Protein AF-A0A430C8X3-F1 (afdb_monomer)

Solvent-accessible surface area (backbone atoms only — not comparable to full-atom values): 10503 Å² total; per-residue (Å²): 135,81,84,87,76,87,88,81,83,92,80,88,77,91,77,78,88,78,91,68,93,76,78,86,83,64,65,62,62,55,52,52,54,47,55,54,50,52,59,68,69,58,71,70,74,88,78,57,88,61,49,64,59,50,49,51,52,51,53,51,51,49,53,51,49,54,52,53,48,50,56,49,52,55,55,47,54,53,48,52,48,52,52,28,53,51,48,43,53,51,42,54,55,50,40,55,54,34,51,52,51,26,54,53,28,48,54,48,28,53,50,35,49,49,36,36,76,69,66,77,43,61,69,65,56,34,52,55,26,48,52,49,27,52,54,30,49,50,54,36,53,52,41,54,51,50,43,53,51,34,51,52,49,40,44,50,68,76,55,74,70,72,85,62,68,65,68,63,71,65,73,71,85,75,83,89,130

Radius of gyration: 42.16 Å; Cα contacts (8 Å, |Δi|>4): 56; chains: 1; bounding box: 105×40×97 Å

Sequence (177 aa):
MPEDLQPEQPSRLSAQTCSLSCSYRLHFLRSWSFAWTVGLTGTQRLYDGRRTNARIRAAKAVAEADRLDYERVVRAAFRDVEDALVNINTERNRRTSLAASASDSERALARASQLYRGGLVGYLNVLVAQQAVYRAQDSLAQSDLAQIQSTIALFKTLGGGAPNCAEKCSNSDGTVE

Secondary structure (DSSP, 8-state):
-----------------------S--HHHHHHHHHHHHHHH----S--TTHHHHHHHHHHHHHHHHHHHHHHHHHHHHHHHHHHHHHHHHHHHHHHHHHHHHHHHHHHHHHHHHHHHTTSS-HHHHHHHHHHHHHHHHHHHHHHHHHHHHHHHHHHHTTTT---STTTTTSS-----

InterPro domains:
  IPR003423 Outer membrane efflux protein [PF02321] (31-160)
  IPR010131 Multidrug resistance outer membrane protein MdtP/Nodulation protein T-like [PTHR30203] (29-169)

Foldseek 3Di:
DDDDDDDDDDDDDDDDDDDDDDPDDPVVVVVVVVVVVCVVVPPPVPDDPCVVVVVVVVVVVVVVVVVVVVVVVVVVLVVLLVVLVVQLVVLVVVLVVLVVQLVVLVVQLVVQVVCVVVVNDDCVSNVVSVVSNVVSVVVNVVSVVSNVVSVVSNCVSVVVDDPPVVVVVVPPPPDDD

Structure (mmCIF, N/CA/C/O backbone):
data_AF-A0A430C8X3-F1
#
_entry.id   AF-A0A430C8X3-F1
#
loop_
_atom_site.group_PDB
_atom_site.id
_atom_site.type_symbol
_atom_site.label_atom_id
_atom_site.label_alt_id
_atom_site.label_comp_id
_atom_site.label_asym_id
_atom_site.label_entity_id
_atom_site.label_seq_id
_atom_site.pdbx_PDB_ins_code
_atom_site.Cartn_x
_atom_site.Cartn_y
_atom_site.Cartn_z
_atom_site.occupancy
_atom_site.B_iso_or_equiv
_atom_site.auth_seq_id
_atom_site.auth_comp_id
_atom_site.auth_asym_id
_atom_site.auth_atom_id
_atom_site.pdbx_PDB_model_num
ATOM 1 N N . MET A 1 1 ? 53.860 6.663 -7.425 1.00 40.94 1 MET A N 1
ATOM 2 C CA . MET A 1 1 ? 55.334 6.585 -7.310 1.00 40.94 1 MET A CA 1
ATOM 3 C C . MET A 1 1 ? 55.767 5.227 -7.828 1.00 40.94 1 MET A C 1
ATOM 5 O O . MET A 1 1 ? 55.074 4.278 -7.467 1.00 40.94 1 MET A O 1
ATOM 9 N N . PRO A 1 2 ? 56.837 5.099 -8.630 1.00 51.88 2 PRO A N 1
ATOM 10 C CA . PRO A 1 2 ? 57.900 6.067 -8.966 1.00 51.88 2 PRO A CA 1
ATOM 11 C C . PRO A 1 2 ? 57.652 6.721 -10.347 1.00 51.88 2 PRO A C 1
ATOM 13 O O . PRO A 1 2 ? 56.724 6.312 -11.036 1.00 51.88 2 PRO A O 1
ATOM 16 N N . GLU A 1 3 ? 58.228 7.867 -10.716 1.00 44.66 3 GLU A N 1
ATOM 17 C CA . GLU A 1 3 ? 59.650 8.276 -10.754 1.00 44.66 3 GLU A CA 1
ATOM 18 C C . GLU A 1 3 ? 60.418 7.590 -11.899 1.00 44.66 3 GLU A C 1
ATOM 20 O O . GLU A 1 3 ? 60.263 6.390 -12.107 1.00 44.66 3 GLU A O 1
ATOM 25 N N . ASP A 1 4 ? 61.258 8.383 -12.572 1.00 35.41 4 ASP A N 1
ATOM 26 C CA . ASP A 1 4 ? 62.266 8.021 -13.579 1.00 35.41 4 ASP A CA 1
ATOM 27 C C . ASP A 1 4 ? 61.799 7.784 -15.028 1.00 35.41 4 ASP A C 1
ATOM 29 O O . ASP A 1 4 ? 60.770 7.182 -15.296 1.00 35.41 4 ASP A O 1
ATOM 33 N N . LEU A 1 5 ? 62.530 8.161 -16.076 1.00 43.62 5 LEU A N 1
ATOM 34 C CA . LEU A 1 5 ? 63.701 9.016 -16.279 1.00 43.62 5 LEU A CA 1
ATOM 35 C C . LEU A 1 5 ? 63.885 9.031 -17.809 1.00 43.62 5 LEU A C 1
ATOM 37 O O . LEU A 1 5 ? 63.648 8.032 -18.488 1.00 43.62 5 LEU A O 1
ATOM 41 N N . GLN A 1 6 ? 64.291 10.176 -18.347 1.00 45.03 6 GLN A N 1
ATOM 42 C CA . GLN A 1 6 ? 64.853 10.365 -19.696 1.00 45.03 6 GLN A CA 1
ATOM 43 C C . GLN A 1 6 ? 65.871 9.251 -20.062 1.00 45.03 6 GLN A C 1
ATOM 45 O O . GLN A 1 6 ? 66.465 8.701 -19.132 1.00 45.03 6 GLN A O 1
ATOM 50 N N . PRO A 1 7 ? 66.191 8.960 -21.351 1.00 48.84 7 PRO A N 1
ATOM 51 C CA . PRO A 1 7 ? 66.754 9.968 -22.268 1.00 48.84 7 PRO A CA 1
ATOM 52 C C . PRO A 1 7 ? 66.524 9.634 -23.775 1.00 48.84 7 PRO A C 1
ATOM 54 O O . PRO A 1 7 ? 65.714 8.779 -24.090 1.00 48.84 7 PRO A O 1
ATOM 57 N N . GLU A 1 8 ? 67.073 10.245 -24.824 1.00 40.03 8 GLU A N 1
ATOM 58 C CA . GLU A 1 8 ? 68.278 11.029 -25.056 1.00 40.03 8 GLU A CA 1
ATOM 59 C C . GLU A 1 8 ? 68.091 11.830 -26.362 1.00 40.03 8 GLU A C 1
ATOM 61 O O . GLU A 1 8 ? 67.267 11.521 -27.225 1.00 40.03 8 GLU A O 1
ATOM 66 N N . GLN A 1 9 ? 68.904 12.871 -26.482 1.00 49.91 9 GLN A N 1
ATOM 67 C CA . GLN A 1 9 ? 69.008 13.805 -27.594 1.00 49.91 9 GLN A CA 1
ATOM 68 C C . GLN A 1 9 ? 69.420 13.147 -28.929 1.00 49.91 9 GLN A C 1
ATOM 70 O O . GLN A 1 9 ? 70.142 12.149 -28.948 1.00 49.91 9 GLN A O 1
ATOM 75 N N . PRO A 1 10 ? 69.058 13.765 -30.069 1.00 53.03 10 PRO A N 1
ATOM 76 C CA . PRO A 1 10 ? 69.483 13.329 -31.389 1.00 53.03 10 PRO A CA 1
ATOM 77 C C . PRO A 1 10 ? 70.936 13.739 -31.633 1.00 53.03 10 PRO A C 1
ATOM 79 O O . PRO A 1 10 ? 71.265 14.927 -31.633 1.00 53.03 10 PRO A O 1
ATOM 82 N N . SER A 1 11 ? 71.824 12.784 -31.915 1.00 51.06 11 SER A N 1
ATOM 83 C CA . SER A 1 11 ? 73.108 13.153 -32.499 1.00 51.06 11 SER A CA 1
ATOM 84 C C . SER A 1 11 ? 73.692 12.104 -33.443 1.00 51.06 11 SER A C 1
ATOM 86 O O . SER A 1 11 ? 73.793 10.922 -33.139 1.00 51.06 11 SER A O 1
ATOM 88 N N . ARG A 1 12 ? 74.187 12.656 -34.557 1.00 41.72 12 ARG A N 1
ATOM 89 C CA . ARG A 1 12 ? 75.242 12.151 -35.444 1.00 41.72 12 ARG A CA 1
ATOM 90 C C . ARG A 1 12 ? 74.808 11.168 -36.524 1.00 41.72 12 ARG A C 1
ATOM 92 O O . ARG A 1 12 ? 74.749 9.971 -36.312 1.00 41.72 12 ARG A O 1
ATOM 99 N N . LEU A 1 13 ? 74.635 11.724 -37.722 1.00 53.56 13 LEU A N 1
ATOM 100 C CA . LEU A 1 13 ? 75.414 11.424 -38.938 1.00 53.56 13 LEU A CA 1
ATOM 101 C C . LEU A 1 13 ? 74.850 12.358 -40.028 1.00 53.56 13 LEU A C 1
ATOM 103 O O . LEU A 1 13 ? 73.745 12.167 -40.510 1.00 53.56 13 LEU A O 1
ATOM 107 N N . SER A 1 14 ? 75.430 13.537 -40.273 1.00 53.09 14 SER A N 1
ATOM 108 C CA . SER A 1 14 ? 76.588 13.706 -41.161 1.00 53.09 14 SER A CA 1
ATOM 109 C C . SER A 1 14 ? 76.535 12.747 -42.346 1.00 53.09 14 SER A C 1
ATOM 111 O O . SER A 1 14 ? 77.127 11.675 -42.276 1.00 53.09 14 SER A O 1
ATOM 113 N N . ALA A 1 15 ? 75.899 13.163 -43.437 1.00 41.09 15 ALA A N 1
ATOM 114 C CA . ALA A 1 15 ? 76.440 12.931 -44.770 1.00 41.09 15 ALA A CA 1
ATOM 115 C C . ALA A 1 15 ? 75.671 13.742 -45.815 1.00 41.09 15 ALA A C 1
ATOM 117 O O . ALA A 1 15 ? 74.447 13.732 -45.868 1.00 41.09 15 ALA A O 1
ATOM 118 N N . GLN A 1 16 ? 76.461 14.385 -46.667 1.00 54.31 16 GLN A N 1
ATOM 119 C CA . GLN A 1 16 ? 76.142 14.771 -48.033 1.00 54.31 16 GLN A CA 1
ATOM 120 C C . GLN A 1 16 ? 74.965 15.730 -48.260 1.00 54.31 16 GLN A C 1
ATOM 122 O O . GLN A 1 16 ? 73.840 15.374 -48.596 1.00 54.31 16 GLN A O 1
ATOM 127 N N . THR A 1 17 ? 75.339 17.007 -48.258 1.00 55.34 17 THR A N 1
ATOM 128 C CA . THR A 1 17 ? 75.129 17.907 -49.399 1.00 55.34 17 THR A CA 1
ATOM 129 C C . THR A 1 17 ? 74.633 17.218 -50.678 1.00 55.34 17 THR A C 1
ATOM 131 O O . THR A 1 17 ? 75.362 16.452 -51.309 1.00 55.34 17 THR A O 1
ATOM 134 N N . CYS A 1 18 ? 73.470 17.639 -51.160 1.00 40.66 18 CYS A N 1
ATOM 135 C CA . CYS A 1 18 ? 73.340 17.921 -52.580 1.00 40.66 18 CYS A CA 1
ATOM 136 C C . CYS A 1 18 ? 72.548 19.217 -52.744 1.00 40.66 18 CYS A C 1
ATOM 138 O O . CYS A 1 18 ? 71.320 19.254 -52.757 1.00 40.66 18 CYS A O 1
ATOM 140 N N . SER A 1 19 ? 73.307 20.308 -52.801 1.00 64.44 19 SER A N 1
ATOM 141 C CA . SER A 1 19 ? 72.901 21.550 -53.429 1.00 64.44 19 SER A CA 1
ATOM 142 C C . SER A 1 19 ? 72.668 21.274 -54.909 1.00 64.44 19 SER A C 1
ATOM 144 O O . SER A 1 19 ? 73.638 21.113 -55.636 1.00 64.44 19 SER A O 1
ATOM 146 N N . LEU A 1 20 ? 71.423 21.232 -55.364 1.00 52.81 20 LEU A N 1
ATOM 147 C CA . LEU A 1 20 ? 71.064 21.626 -56.723 1.00 52.81 20 LEU A CA 1
ATOM 148 C C . LEU A 1 20 ? 69.556 21.828 -56.774 1.00 52.81 20 LEU A C 1
ATOM 150 O O . LEU A 1 20 ? 68.763 20.919 -56.552 1.00 52.81 20 LEU A O 1
ATOM 154 N N . SER A 1 21 ? 69.205 23.079 -57.049 1.00 62.47 21 SER A N 1
ATOM 155 C CA . SER A 1 21 ? 68.002 23.491 -57.752 1.00 62.47 21 SER A CA 1
ATOM 156 C C . SER A 1 21 ? 67.316 22.340 -58.497 1.00 62.47 21 SER A C 1
ATOM 158 O O . SER A 1 21 ? 67.789 21.873 -59.530 1.00 62.47 21 SER A O 1
ATOM 160 N N . CYS A 1 22 ? 66.163 21.924 -57.991 1.00 44.84 22 CYS A N 1
ATOM 161 C CA . CYS A 1 22 ? 65.103 21.397 -58.830 1.00 44.84 22 CYS A CA 1
ATOM 162 C C . CYS A 1 22 ? 63.796 21.975 -58.293 1.00 44.84 22 CYS A C 1
ATOM 164 O O . CYS A 1 22 ? 62.987 21.331 -57.626 1.00 44.84 22 CYS A O 1
ATOM 166 N N . SER A 1 23 ? 63.643 23.274 -58.555 1.00 66.06 23 SER A N 1
ATOM 167 C CA . SER A 1 23 ? 62.332 23.874 -58.766 1.00 66.06 23 SER A CA 1
ATOM 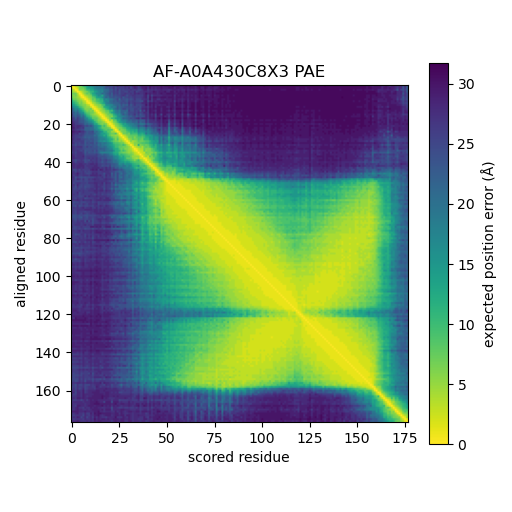168 C C . SER A 1 23 ? 61.529 22.996 -59.733 1.00 66.06 23 SER A C 1
ATOM 170 O O . SER A 1 23 ? 62.105 22.240 -60.501 1.00 66.06 23 SER A O 1
ATOM 172 N N . TYR A 1 24 ? 60.206 23.142 -59.702 1.00 55.84 24 TYR A N 1
ATOM 173 C CA . TYR A 1 24 ? 59.213 22.518 -60.583 1.00 55.84 24 TYR A CA 1
ATOM 174 C C . TYR A 1 24 ? 58.951 20.997 -60.414 1.00 55.84 24 TYR A C 1
ATOM 176 O O . TYR A 1 24 ? 59.547 20.128 -61.036 1.00 55.84 24 TYR A O 1
ATOM 184 N N . ARG A 1 25 ? 57.802 20.731 -59.762 1.00 58.00 25 ARG A N 1
ATOM 185 C CA . ARG A 1 25 ? 56.724 19.893 -60.339 1.00 58.00 25 ARG A CA 1
ATOM 186 C C . ARG A 1 25 ? 56.785 18.376 -60.087 1.00 58.00 25 ARG A C 1
ATOM 188 O O . ARG A 1 25 ? 56.661 17.580 -61.008 1.00 58.00 25 ARG A O 1
ATOM 195 N N . LEU A 1 26 ? 56.753 17.974 -58.812 1.00 53.50 26 LEU A N 1
ATOM 196 C CA . LEU A 1 26 ? 56.333 16.617 -58.394 1.00 53.50 26 LEU A CA 1
ATOM 197 C C . LEU A 1 26 ? 54.941 16.561 -57.729 1.00 53.50 26 LEU A C 1
ATOM 199 O O . LEU A 1 26 ? 54.506 15.513 -57.256 1.00 53.50 26 LEU A O 1
ATOM 203 N N . HIS A 1 27 ? 54.180 17.661 -57.759 1.00 59.03 27 HIS A N 1
ATOM 204 C CA . HIS A 1 27 ? 52.795 17.674 -57.266 1.00 59.03 27 HIS A CA 1
ATOM 205 C C . HIS A 1 27 ? 51.841 16.814 -58.116 1.00 59.03 27 HIS A C 1
ATOM 207 O O . HIS A 1 27 ? 50.870 16.274 -57.593 1.00 59.03 27 HIS A O 1
ATOM 213 N N . PHE A 1 28 ? 52.135 16.632 -59.408 1.00 57.41 28 PHE A N 1
ATOM 214 C CA . PHE A 1 28 ? 51.301 15.839 -60.317 1.00 57.41 28 PHE A CA 1
ATOM 215 C C . PHE A 1 28 ? 51.402 14.331 -60.048 1.00 57.41 28 PHE A C 1
ATOM 217 O O . PHE A 1 28 ? 50.385 13.649 -60.002 1.00 57.41 28 PHE A O 1
ATOM 224 N N . LEU A 1 29 ? 52.607 13.821 -59.779 1.00 59.09 29 LEU A N 1
ATOM 225 C CA . LEU A 1 29 ? 52.812 12.407 -59.446 1.00 59.09 29 LEU A CA 1
ATOM 226 C C . LEU A 1 29 ? 52.253 12.065 -58.056 1.00 59.09 29 LEU A C 1
ATOM 228 O O . LEU A 1 29 ? 51.688 10.991 -57.881 1.00 59.09 29 LEU A O 1
ATOM 232 N N . ARG A 1 30 ? 52.301 12.995 -57.087 1.00 58.50 30 ARG A N 1
ATOM 233 C CA . ARG A 1 30 ? 51.633 12.807 -55.784 1.00 58.50 30 ARG A CA 1
ATOM 234 C C . ARG A 1 30 ? 50.104 12.841 -55.901 1.00 58.50 30 ARG A C 1
ATOM 236 O O . ARG A 1 30 ? 49.430 12.059 -55.239 1.00 58.50 30 ARG A O 1
ATOM 243 N N . SER A 1 31 ? 49.565 13.695 -56.773 1.00 59.94 31 SER A N 1
ATOM 244 C CA . SER A 1 31 ? 48.129 13.755 -57.074 1.00 59.94 31 SER A CA 1
ATOM 245 C C . SER A 1 31 ? 47.630 12.500 -57.805 1.00 59.94 31 SER A C 1
ATOM 247 O O . SER A 1 31 ? 46.585 11.968 -57.436 1.00 59.94 31 SER A O 1
ATOM 249 N N . TRP A 1 32 ? 48.395 11.977 -58.770 1.00 62.03 32 TRP A N 1
ATOM 250 C CA . TRP A 1 32 ? 48.052 10.755 -59.506 1.00 62.03 32 TRP A CA 1
ATOM 251 C C . TRP A 1 32 ? 48.101 9.511 -58.607 1.00 62.03 32 TRP A C 1
ATOM 253 O O . TRP A 1 32 ? 47.170 8.706 -58.609 1.00 62.03 32 TRP A O 1
ATOM 263 N N . SER A 1 33 ? 49.144 9.367 -57.785 1.00 64.31 33 SER A N 1
ATOM 264 C CA . SER A 1 33 ? 49.268 8.232 -56.859 1.00 64.31 33 SER A CA 1
ATOM 265 C C . SER A 1 33 ? 48.204 8.251 -55.755 1.00 64.31 33 SER A C 1
ATOM 267 O O . SER A 1 33 ? 47.725 7.190 -55.350 1.00 64.31 3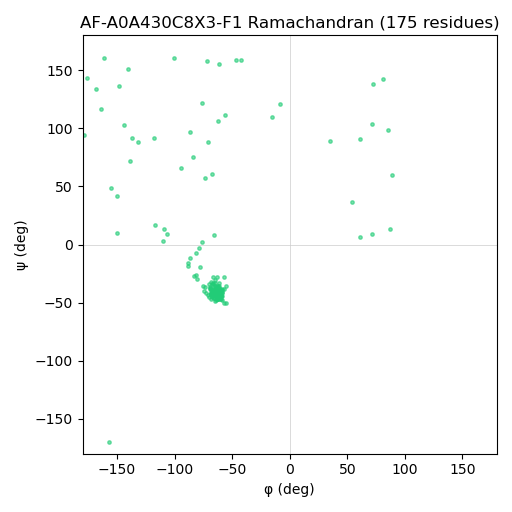3 SER A O 1
ATOM 269 N N . PHE A 1 34 ? 47.779 9.437 -55.301 1.00 65.69 34 PHE A N 1
ATOM 270 C CA . PHE A 1 34 ? 46.662 9.585 -54.361 1.00 65.69 34 PHE A CA 1
ATOM 271 C C . PHE A 1 34 ? 45.317 9.206 -54.997 1.00 65.69 34 PHE A C 1
ATOM 273 O O . PHE A 1 34 ? 44.536 8.483 -54.390 1.00 65.69 34 PHE A O 1
ATOM 280 N N . ALA A 1 35 ? 45.057 9.613 -56.244 1.00 65.50 35 ALA A N 1
ATOM 281 C CA . ALA A 1 35 ? 43.824 9.250 -56.947 1.00 65.50 35 ALA A CA 1
ATOM 282 C C . ALA A 1 35 ? 43.681 7.726 -57.130 1.00 65.50 35 ALA A C 1
ATOM 284 O O . ALA A 1 35 ? 42.593 7.174 -56.962 1.00 65.50 35 ALA A O 1
ATOM 285 N N . TRP A 1 36 ? 44.786 7.028 -57.411 1.00 65.69 36 TRP A N 1
ATOM 286 C CA . TRP A 1 36 ? 44.778 5.574 -57.590 1.00 65.69 36 TRP A CA 1
ATOM 287 C C . TRP A 1 36 ? 44.649 4.806 -56.263 1.00 65.69 36 TRP A C 1
ATOM 289 O O . TRP A 1 36 ? 43.941 3.803 -56.192 1.00 65.69 36 TRP A O 1
ATOM 299 N N . THR A 1 37 ? 45.248 5.311 -55.179 1.00 65.75 37 THR A N 1
ATOM 300 C CA . THR A 1 37 ? 45.104 4.721 -53.834 1.00 65.75 37 THR A CA 1
ATOM 301 C C . THR A 1 37 ? 43.731 4.981 -53.214 1.00 65.75 37 THR A C 1
ATOM 303 O O . THR A 1 37 ? 43.174 4.073 -52.595 1.00 65.75 37 THR A O 1
ATOM 306 N N . VAL A 1 38 ? 43.135 6.157 -53.438 1.00 64.38 38 VAL A N 1
ATOM 307 C CA . VAL A 1 38 ? 41.738 6.455 -53.067 1.00 64.38 38 VAL A CA 1
ATOM 308 C C . VAL A 1 38 ? 40.757 5.578 -53.852 1.00 64.38 38 VAL A C 1
ATOM 310 O O . VAL A 1 38 ? 39.797 5.070 -53.277 1.00 64.38 38 VAL A O 1
ATOM 313 N N . GLY A 1 39 ? 41.024 5.314 -55.135 1.00 61.38 39 GLY A N 1
ATOM 314 C CA . GLY A 1 39 ? 40.228 4.382 -55.941 1.00 61.38 39 GLY A CA 1
ATOM 315 C C . GLY A 1 39 ? 40.270 2.933 -55.435 1.00 61.38 39 GLY A C 1
ATOM 316 O O . GLY A 1 39 ? 39.254 2.247 -55.473 1.00 61.38 39 GLY A O 1
ATOM 317 N N . LEU A 1 40 ? 41.416 2.480 -54.911 1.00 61.50 40 LEU A N 1
ATOM 318 C CA . LEU A 1 40 ? 41.592 1.127 -54.357 1.00 61.50 40 LEU A CA 1
ATOM 319 C C . LEU A 1 40 ? 41.063 0.969 -52.921 1.00 61.50 40 LEU A C 1
ATOM 321 O O . LEU A 1 40 ? 40.630 -0.118 -52.545 1.00 61.50 40 LEU A O 1
ATOM 325 N N . THR A 1 41 ? 41.070 2.034 -52.115 1.00 60.41 41 THR A N 1
ATOM 326 C CA . THR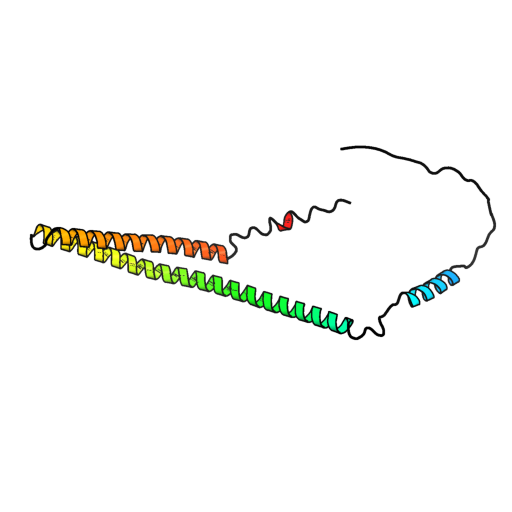 A 1 41 ? 40.519 2.022 -50.742 1.00 60.41 41 THR A CA 1
ATOM 327 C C . THR A 1 41 ? 39.023 2.327 -50.683 1.00 60.41 41 THR A C 1
ATOM 329 O O . THR A 1 41 ? 38.383 2.047 -49.666 1.00 60.41 41 THR A O 1
ATOM 332 N N . GLY A 1 42 ? 38.435 2.799 -51.786 1.00 58.62 42 GLY A N 1
ATOM 333 C CA . GLY A 1 42 ? 36.995 2.890 -52.013 1.00 58.62 42 GLY A CA 1
ATOM 334 C C . GLY A 1 42 ? 36.335 1.515 -52.138 1.00 58.62 42 GLY A C 1
ATOM 335 O O . GLY A 1 42 ? 35.740 1.191 -53.160 1.00 58.62 42 GLY A O 1
ATOM 336 N N . THR A 1 43 ? 36.416 0.697 -51.089 1.00 63.47 43 THR A N 1
ATOM 337 C CA . THR A 1 43 ? 35.730 -0.596 -50.961 1.00 63.47 43 THR A CA 1
ATOM 338 C C . THR A 1 43 ? 34.238 -0.380 -50.700 1.00 63.47 43 THR A C 1
ATOM 340 O O . THR A 1 43 ? 33.661 -0.832 -49.712 1.00 63.47 43 THR A O 1
ATOM 343 N N . GLN A 1 44 ? 33.571 0.332 -51.609 1.00 62.59 44 GLN A N 1
ATOM 344 C CA . GLN A 1 44 ? 32.133 0.191 -51.768 1.00 62.59 44 GLN A CA 1
ATOM 345 C C . GLN A 1 44 ? 31.898 -1.292 -52.043 1.00 62.59 44 GLN A C 1
ATOM 347 O O . GLN A 1 44 ? 32.370 -1.839 -53.039 1.00 62.59 44 GLN A O 1
ATOM 352 N N . ARG A 1 45 ? 31.274 -1.986 -51.093 1.00 63.47 45 ARG A N 1
ATOM 353 C CA . ARG A 1 45 ? 31.060 -3.427 -51.184 1.00 63.47 45 ARG A CA 1
ATOM 354 C C . ARG A 1 45 ? 30.011 -3.688 -52.260 1.00 63.47 45 ARG A C 1
ATOM 356 O O . ARG A 1 45 ? 28.817 -3.713 -51.980 1.00 63.47 45 ARG A O 1
ATOM 363 N N . LEU A 1 46 ? 30.465 -3.830 -53.503 1.00 64.88 46 LEU A N 1
ATOM 364 C CA . LEU A 1 46 ? 29.607 -3.984 -54.680 1.00 64.88 46 LEU A CA 1
ATOM 365 C C . LEU A 1 46 ? 28.762 -5.266 -54.622 1.00 64.88 46 LEU A C 1
ATOM 367 O O . LEU A 1 46 ? 27.660 -5.300 -55.164 1.00 64.88 46 LEU A O 1
ATOM 371 N N . TYR A 1 47 ? 29.237 -6.308 -53.929 1.00 66.75 47 TYR A N 1
ATOM 372 C CA . TYR A 1 47 ? 28.501 -7.559 -53.766 1.00 66.75 47 TYR A CA 1
ATOM 373 C C . TYR A 1 47 ? 28.733 -8.177 -52.383 1.00 66.75 47 TYR A C 1
ATOM 375 O O . TYR A 1 47 ? 29.769 -8.771 -52.111 1.00 66.75 47 TYR A O 1
ATOM 383 N N . ASP A 1 48 ? 27.743 -8.030 -51.503 1.00 71.31 48 ASP A N 1
ATOM 384 C CA . ASP A 1 48 ? 27.851 -8.365 -50.075 1.00 71.31 48 ASP A CA 1
ATOM 385 C C . ASP A 1 48 ? 26.901 -9.495 -49.633 1.00 71.31 48 ASP A C 1
ATOM 387 O O . ASP A 1 48 ? 26.596 -9.643 -48.448 1.00 71.31 48 ASP A O 1
ATOM 391 N N . GLY A 1 49 ? 26.351 -10.266 -50.582 1.00 77.62 49 GLY A N 1
ATOM 392 C CA . GLY A 1 49 ? 25.495 -11.426 -50.289 1.00 77.62 49 GLY A CA 1
ATOM 393 C C . GLY A 1 49 ? 24.296 -11.110 -49.380 1.00 77.62 49 GLY A C 1
ATOM 394 O O . GLY A 1 49 ? 23.954 -11.892 -48.500 1.00 77.62 49 GLY A O 1
ATOM 395 N N . ARG A 1 50 ? 23.685 -9.923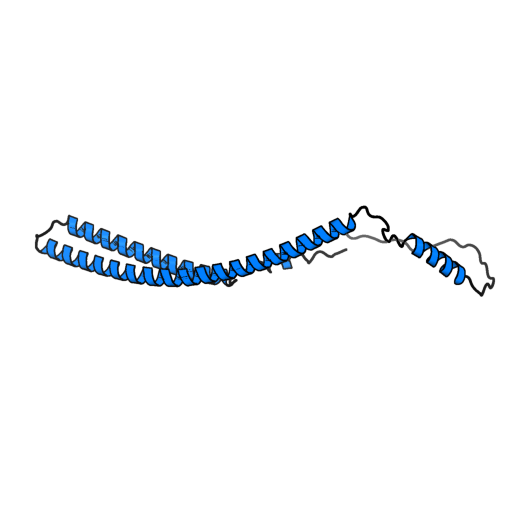 -49.530 1.00 80.50 50 ARG A N 1
ATOM 396 C CA . ARG A 1 50 ? 22.611 -9.381 -48.663 1.00 80.50 50 ARG A CA 1
ATOM 397 C C . ARG A 1 50 ? 22.990 -9.174 -47.186 1.00 80.50 50 ARG A C 1
ATOM 399 O O . ARG A 1 50 ? 22.115 -8.785 -46.411 1.00 80.50 50 ARG A O 1
ATOM 406 N N . ARG A 1 51 ? 24.250 -9.353 -46.772 1.00 85.56 51 ARG A N 1
ATOM 407 C CA . ARG A 1 51 ? 24.703 -9.186 -45.376 1.00 85.56 51 ARG A CA 1
ATOM 408 C C . ARG A 1 51 ? 24.446 -7.778 -44.845 1.00 85.56 51 ARG A C 1
ATOM 410 O O . ARG A 1 51 ? 23.968 -7.623 -43.725 1.00 85.56 51 ARG A O 1
ATOM 417 N N . THR A 1 52 ? 24.694 -6.757 -45.659 1.00 84.62 52 THR A N 1
ATOM 418 C CA . THR A 1 52 ? 24.426 -5.358 -45.291 1.00 84.62 52 THR A CA 1
ATOM 419 C C . THR A 1 52 ? 22.926 -5.094 -45.134 1.00 84.62 52 THR A C 1
ATOM 421 O O . THR A 1 52 ? 22.509 -4.519 -44.132 1.00 84.62 52 THR A O 1
ATOM 424 N N . ASN A 1 53 ? 22.086 -5.652 -46.010 1.00 87.88 53 ASN A N 1
ATOM 425 C CA . ASN A 1 53 ? 20.628 -5.598 -45.852 1.00 87.88 53 ASN A CA 1
ATOM 426 C C . ASN A 1 53 ? 20.151 -6.357 -44.603 1.00 87.88 53 ASN A C 1
ATOM 428 O O . ASN A 1 53 ? 19.217 -5.922 -43.936 1.00 87.88 53 ASN A O 1
ATOM 432 N N . ALA A 1 54 ? 20.780 -7.485 -44.258 1.00 89.44 54 ALA A N 1
ATOM 433 C CA . ALA A 1 54 ? 20.493 -8.208 -43.022 1.00 89.44 54 ALA A CA 1
ATOM 434 C C . ALA A 1 54 ? 20.864 -7.383 -41.779 1.00 89.44 54 ALA A C 1
ATOM 436 O O . ALA A 1 54 ? 20.058 -7.310 -40.859 1.00 89.44 54 ALA A O 1
ATOM 437 N N . ARG A 1 55 ? 22.013 -6.692 -41.784 1.00 89.06 55 ARG A N 1
ATOM 438 C CA . ARG A 1 55 ? 22.422 -5.774 -40.706 1.00 89.06 55 ARG A CA 1
ATOM 439 C C . ARG A 1 55 ? 21.474 -4.587 -40.558 1.00 89.06 55 ARG A C 1
ATOM 441 O O . ARG A 1 55 ? 21.079 -4.281 -39.443 1.00 89.06 55 ARG A O 1
ATOM 448 N N . ILE A 1 56 ? 21.056 -3.968 -41.665 1.00 92.25 56 ILE A N 1
ATOM 449 C CA . ILE A 1 56 ? 20.065 -2.881 -41.640 1.00 92.25 56 ILE A CA 1
ATOM 450 C C . ILE A 1 56 ? 18.733 -3.386 -41.081 1.00 92.25 56 ILE A C 1
ATOM 452 O O . ILE A 1 56 ? 18.120 -2.710 -40.264 1.00 92.25 56 ILE A O 1
ATOM 456 N N . ARG A 1 57 ? 18.279 -4.581 -41.486 1.00 94.12 57 ARG A N 1
ATOM 457 C CA . ARG A 1 57 ? 17.053 -5.180 -40.934 1.00 94.12 57 ARG A CA 1
ATOM 458 C C . ARG A 1 57 ? 17.176 -5.474 -39.442 1.00 94.12 57 ARG A C 1
ATOM 460 O O . ARG A 1 57 ? 16.241 -5.171 -38.717 1.00 94.12 57 ARG A O 1
ATOM 467 N N . ALA A 1 58 ? 18.311 -6.004 -38.991 1.00 95.25 58 ALA A N 1
ATOM 468 C CA . ALA A 1 58 ? 18.567 -6.228 -37.572 1.00 95.25 58 ALA A CA 1
A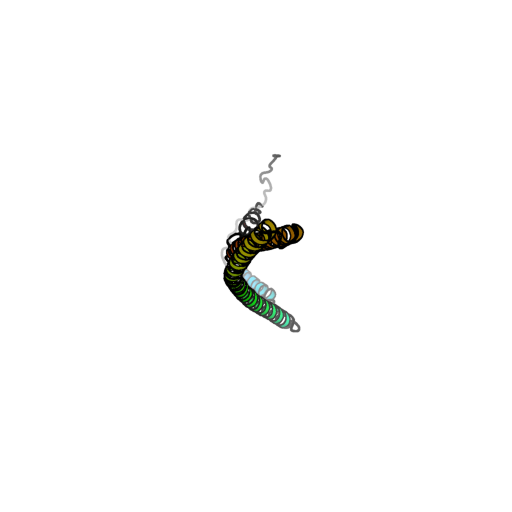TOM 469 C C . ALA A 1 58 ? 18.562 -4.907 -36.786 1.00 95.25 58 ALA A C 1
ATOM 471 O O . ALA A 1 58 ? 17.861 -4.803 -35.789 1.00 95.25 58 ALA A O 1
ATOM 472 N N . ALA A 1 59 ? 19.252 -3.873 -37.277 1.00 94.88 59 ALA A N 1
ATOM 473 C CA . ALA A 1 59 ? 19.270 -2.553 -36.646 1.00 94.88 59 ALA A CA 1
ATOM 474 C C . ALA A 1 59 ? 17.873 -1.908 -36.592 1.00 94.88 59 ALA A C 1
ATOM 476 O O . ALA A 1 59 ? 17.494 -1.350 -35.569 1.00 94.88 59 ALA A O 1
ATOM 477 N N . LYS A 1 60 ? 17.074 -2.033 -37.661 1.00 95.75 60 LYS A N 1
ATOM 478 C CA . LYS A 1 60 ? 15.673 -1.578 -37.673 1.00 95.75 60 LYS A CA 1
ATOM 479 C C . LYS A 1 60 ? 14.803 -2.346 -36.679 1.00 95.75 60 LYS A C 1
ATOM 481 O O . LYS A 1 60 ? 13.967 -1.738 -36.029 1.00 95.75 60 LYS A O 1
ATOM 486 N N . ALA A 1 61 ? 14.995 -3.661 -36.566 1.00 95.69 61 ALA A N 1
ATOM 487 C CA . ALA A 1 61 ? 14.261 -4.480 -35.607 1.00 95.69 61 ALA A CA 1
ATOM 488 C C . ALA A 1 61 ? 14.600 -4.103 -34.156 1.00 95.69 61 ALA A C 1
ATOM 490 O O . ALA A 1 61 ? 13.695 -4.037 -33.335 1.00 95.69 61 ALA A O 1
ATOM 491 N N . VAL A 1 62 ? 15.871 -3.805 -33.859 1.00 96.31 62 VAL A N 1
ATOM 492 C CA . VAL A 1 62 ? 16.291 -3.286 -32.545 1.00 96.31 62 VAL A CA 1
ATOM 493 C C . VAL A 1 62 ? 15.653 -1.924 -32.272 1.00 96.31 62 VAL A C 1
ATOM 495 O O . VAL A 1 62 ? 15.042 -1.754 -31.229 1.00 96.31 62 VAL A O 1
ATOM 498 N N . ALA A 1 63 ? 15.690 -0.996 -33.232 1.00 95.25 63 ALA A N 1
ATOM 499 C CA . ALA A 1 63 ? 15.072 0.320 -33.060 1.00 95.25 63 ALA A CA 1
ATOM 500 C C . ALA A 1 63 ? 13.553 0.243 -32.806 1.00 95.25 63 ALA A C 1
ATOM 502 O O . ALA A 1 63 ? 13.025 0.988 -31.984 1.00 95.25 63 ALA A O 1
ATOM 503 N N . GLU A 1 64 ? 12.844 -0.667 -33.483 1.00 96.12 64 GLU A N 1
ATOM 504 C CA . GLU A 1 64 ? 11.419 -0.892 -33.214 1.00 96.12 64 GLU A CA 1
ATOM 505 C C . GLU A 1 64 ? 11.198 -1.546 -31.842 1.00 96.12 64 GLU A C 1
ATOM 507 O O . GLU A 1 64 ? 10.267 -1.174 -31.133 1.00 96.12 64 GLU A O 1
ATOM 512 N N . ALA A 1 65 ? 12.066 -2.476 -31.430 1.00 94.94 65 ALA A N 1
ATOM 513 C CA . ALA A 1 65 ? 12.005 -3.069 -30.097 1.00 94.94 65 ALA A CA 1
ATOM 514 C C . ALA A 1 65 ? 12.204 -2.013 -28.997 1.00 94.94 65 ALA A C 1
ATOM 516 O O . ALA A 1 65 ? 11.415 -1.979 -28.056 1.00 94.94 65 ALA A O 1
ATOM 517 N N . ASP A 1 66 ? 13.179 -1.113 -29.152 1.00 95.81 66 ASP A N 1
ATOM 518 C CA . ASP A 1 66 ? 13.444 -0.021 -28.208 1.00 95.81 66 ASP A CA 1
ATOM 519 C C . ASP A 1 66 ? 12.255 0.947 -28.120 1.00 95.81 66 ASP A C 1
ATOM 521 O O . ASP A 1 66 ? 11.873 1.391 -27.035 1.00 95.81 66 ASP A O 1
ATOM 525 N N . ARG A 1 67 ? 11.611 1.241 -29.258 1.00 96.31 67 ARG A N 1
ATOM 526 C CA . ARG A 1 67 ? 10.391 2.057 -29.295 1.00 96.31 67 ARG A CA 1
ATOM 527 C C . ARG A 1 67 ? 9.241 1.389 -28.537 1.00 96.31 67 ARG A C 1
ATOM 529 O O . ARG A 1 67 ? 8.564 2.047 -27.748 1.00 96.31 67 ARG A O 1
ATOM 536 N N . LEU A 1 68 ? 9.013 0.097 -28.769 1.00 97.19 68 LEU A N 1
ATOM 537 C CA . LEU A 1 68 ? 7.970 -0.662 -28.075 1.00 97.19 68 LEU A CA 1
ATOM 538 C C . LEU A 1 68 ? 8.255 -0.784 -26.575 1.00 97.19 68 LEU A C 1
ATOM 540 O O . LEU A 1 68 ? 7.322 -0.744 -25.771 1.00 97.19 68 LEU A O 1
ATOM 544 N N . ASP A 1 69 ? 9.523 -0.920 -26.189 1.00 96.81 69 ASP A N 1
ATOM 545 C CA . ASP A 1 69 ? 9.918 -0.976 -24.785 1.00 96.81 69 ASP A CA 1
ATOM 546 C C . ASP A 1 69 ? 9.683 0.367 -24.087 1.00 96.81 69 ASP A C 1
ATOM 548 O O . ASP A 1 69 ? 9.078 0.405 -23.016 1.00 96.81 69 ASP A O 1
ATOM 552 N N . TYR A 1 70 ? 10.013 1.483 -24.743 1.00 96.25 70 TYR A N 1
ATOM 553 C CA . TYR A 1 70 ? 9.664 2.814 -24.247 1.00 96.25 70 TYR A CA 1
ATOM 554 C C . TYR A 1 70 ? 8.152 2.967 -24.030 1.00 96.25 70 TYR A C 1
ATOM 556 O O . TYR A 1 70 ? 7.712 3.354 -22.944 1.00 96.25 70 TYR A O 1
ATOM 564 N N . GLU A 1 71 ? 7.338 2.612 -25.031 1.00 96.44 71 GLU A N 1
ATOM 565 C CA . GLU A 1 71 ? 5.877 2.674 -24.912 1.00 96.44 71 GLU A CA 1
ATOM 566 C C . GLU A 1 71 ? 5.363 1.794 -23.759 1.00 96.44 71 GLU A C 1
ATOM 568 O O . GLU A 1 71 ? 4.449 2.190 -23.029 1.00 96.44 71 GLU A O 1
ATOM 573 N N . ARG A 1 72 ? 5.963 0.616 -23.555 1.00 96.06 72 ARG A N 1
ATOM 574 C CA . ARG A 1 72 ? 5.636 -0.283 -22.443 1.00 96.06 72 ARG A CA 1
ATOM 575 C C . ARG A 1 72 ? 5.976 0.337 -21.091 1.00 96.06 72 ARG A C 1
ATOM 577 O O . ARG A 1 72 ? 5.129 0.291 -20.201 1.00 96.06 72 ARG A O 1
ATOM 584 N N . VAL A 1 73 ? 7.178 0.888 -20.931 1.00 93.31 73 VAL A N 1
ATOM 585 C CA . VAL A 1 73 ? 7.648 1.487 -19.672 1.00 93.31 73 VAL A CA 1
ATOM 586 C C . VAL A 1 73 ? 6.776 2.677 -19.289 1.00 93.31 73 VAL A C 1
ATOM 588 O O . VAL A 1 73 ? 6.319 2.758 -18.152 1.00 93.31 73 VAL A O 1
ATOM 591 N N . VAL A 1 74 ? 6.453 3.551 -20.246 1.00 94.44 74 VAL A N 1
ATOM 592 C CA . VAL A 1 74 ? 5.570 4.699 -20.000 1.00 94.44 74 VAL A CA 1
ATOM 593 C C . VAL A 1 74 ? 4.174 4.235 -19.573 1.00 94.44 74 VAL A C 1
ATOM 595 O O . VAL A 1 74 ? 3.648 4.706 -18.568 1.00 94.44 74 VAL A O 1
ATOM 598 N N . ARG A 1 75 ? 3.578 3.263 -20.277 1.00 95.56 75 ARG A N 1
ATOM 599 C CA . ARG A 1 75 ? 2.266 2.702 -19.899 1.00 95.56 75 ARG A CA 1
ATOM 600 C C . ARG A 1 75 ? 2.290 1.963 -18.560 1.00 95.56 75 ARG A C 1
ATOM 602 O O . ARG A 1 75 ? 1.261 1.886 -17.898 1.00 95.56 75 ARG A O 1
ATOM 609 N N . ALA A 1 76 ? 3.413 1.357 -18.183 1.00 92.50 76 ALA A N 1
ATOM 610 C CA . ALA A 1 76 ? 3.578 0.746 -16.867 1.00 92.50 76 ALA A CA 1
ATOM 611 C C . ALA A 1 76 ? 3.611 1.819 -15.774 1.00 92.50 76 ALA A C 1
ATOM 613 O O . ALA A 1 76 ? 2.835 1.721 -14.835 1.00 92.50 76 ALA A O 1
ATOM 614 N N . ALA A 1 77 ? 4.380 2.893 -15.965 1.00 89.94 77 ALA A N 1
ATOM 615 C CA . ALA A 1 77 ? 4.439 3.997 -15.011 1.00 89.94 77 ALA A CA 1
ATOM 616 C C . ALA A 1 77 ? 3.063 4.645 -14.765 1.00 89.94 77 ALA A C 1
ATOM 618 O O . ALA A 1 77 ? 2.721 4.936 -13.623 1.00 89.94 77 ALA A O 1
ATOM 619 N N . PHE A 1 78 ? 2.242 4.827 -15.809 1.00 92.00 78 PHE A N 1
ATOM 620 C CA . PHE A 1 78 ? 0.870 5.323 -15.634 1.00 92.00 78 PHE A CA 1
ATOM 621 C C . PHE A 1 78 ? -0.000 4.370 -14.810 1.00 92.00 78 PHE A C 1
ATOM 623 O O . PHE A 1 78 ? -0.682 4.820 -13.892 1.00 92.00 78 PHE A O 1
ATOM 630 N N . ARG A 1 79 ? 0.063 3.064 -15.095 1.00 92.06 79 ARG A N 1
ATOM 631 C CA . ARG A 1 79 ? -0.671 2.054 -14.320 1.00 92.06 79 ARG A CA 1
ATOM 632 C C . ARG A 1 79 ? -0.236 2.029 -12.859 1.00 92.06 79 ARG A C 1
ATOM 634 O O . ARG A 1 79 ? -1.093 2.024 -11.991 1.00 92.06 79 ARG A O 1
ATOM 641 N N . ASP A 1 80 ? 1.063 2.104 -12.584 1.00 89.06 80 ASP A N 1
ATOM 642 C CA . ASP A 1 80 ? 1.578 2.099 -11.212 1.00 89.06 80 ASP A CA 1
ATOM 643 C C . ASP A 1 80 ? 1.055 3.302 -10.398 1.00 89.06 80 ASP A C 1
ATOM 645 O O . ASP A 1 80 ? 0.739 3.168 -9.214 1.00 89.06 80 ASP A O 1
ATOM 649 N N . VAL A 1 81 ? 0.921 4.477 -11.030 1.00 90.19 81 VAL A N 1
ATOM 650 C CA . VAL A 1 81 ? 0.340 5.674 -10.394 1.00 90.19 81 VAL A CA 1
ATOM 651 C C . VAL A 1 81 ? -1.169 5.522 -10.189 1.00 90.19 81 VAL A C 1
ATOM 653 O O . VAL A 1 81 ? -1.676 5.864 -9.118 1.00 90.19 81 VAL A O 1
ATOM 656 N N . GLU A 1 82 ? -1.892 5.008 -11.185 1.00 91.06 82 GLU A N 1
ATOM 657 C CA . GLU A 1 82 ? -3.329 4.726 -11.076 1.00 91.06 82 GLU A CA 1
ATOM 658 C C . GLU A 1 82 ? -3.612 3.728 -9.945 1.00 91.06 82 GLU A C 1
ATOM 660 O O . GLU A 1 82 ? -4.452 3.997 -9.085 1.00 91.06 82 GLU A O 1
ATOM 665 N N . ASP A 1 83 ? -2.851 2.636 -9.880 1.00 90.69 83 ASP A N 1
ATOM 666 C CA . ASP A 1 83 ? -2.960 1.610 -8.845 1.00 90.69 83 ASP A CA 1
ATOM 667 C C . ASP A 1 83 ? -2.669 2.187 -7.453 1.00 90.69 83 ASP A C 1
ATOM 669 O O . ASP A 1 83 ? -3.409 1.922 -6.501 1.00 90.69 83 ASP A O 1
ATOM 673 N N . ALA A 1 84 ? -1.644 3.037 -7.319 1.00 88.56 84 ALA A N 1
ATOM 674 C CA . ALA A 1 84 ? -1.333 3.701 -6.055 1.00 88.56 84 ALA A CA 1
ATOM 675 C C . ALA A 1 84 ? -2.474 4.623 -5.583 1.00 88.56 84 ALA A C 1
ATOM 677 O O . ALA A 1 84 ? -2.839 4.606 -4.403 1.00 88.56 84 ALA A O 1
ATOM 678 N N . LEU A 1 85 ? -3.068 5.403 -6.492 1.00 89.56 85 LEU A N 1
ATOM 679 C CA . LEU A 1 85 ? -4.185 6.300 -6.180 1.00 89.56 85 LEU A CA 1
ATOM 680 C C . LEU A 1 85 ? -5.460 5.536 -5.815 1.00 89.56 85 LEU A C 1
ATOM 682 O O . LEU A 1 85 ? -6.135 5.890 -4.842 1.00 89.56 85 LEU A O 1
ATOM 686 N N . VAL A 1 86 ? -5.780 4.478 -6.564 1.00 92.25 86 VAL A N 1
ATOM 687 C CA . VAL A 1 86 ? -6.914 3.599 -6.259 1.00 92.25 86 VAL A CA 1
ATOM 688 C C . VAL A 1 86 ? -6.720 2.971 -4.885 1.00 92.25 86 VAL A C 1
ATOM 690 O O . VAL A 1 86 ? -7.636 3.049 -4.067 1.00 92.25 86 VAL A O 1
ATOM 693 N N . ASN A 1 87 ? -5.525 2.447 -4.594 1.00 90.38 87 ASN A N 1
ATOM 694 C CA . ASN A 1 87 ? -5.222 1.804 -3.320 1.00 90.38 87 ASN A CA 1
ATOM 695 C C . ASN A 1 87 ? -5.385 2.759 -2.122 1.00 90.38 87 ASN A C 1
ATOM 697 O O . ASN A 1 87 ? -5.984 2.399 -1.110 1.00 90.38 87 ASN A O 1
ATOM 701 N N . ILE A 1 88 ? -4.930 4.012 -2.244 1.00 89.06 88 ILE A N 1
ATOM 702 C CA . ILE A 1 88 ? -5.132 5.037 -1.204 1.00 89.06 88 ILE A CA 1
ATOM 703 C C . ILE A 1 88 ? -6.626 5.278 -0.952 1.00 89.06 88 ILE A C 1
ATOM 705 O O . ILE A 1 88 ? -7.066 5.372 0.199 1.00 89.06 88 ILE A O 1
ATOM 709 N N . ASN A 1 89 ? -7.423 5.389 -2.017 1.00 91.62 89 ASN A N 1
ATOM 710 C CA . ASN A 1 89 ? -8.856 5.632 -1.894 1.00 91.62 89 ASN A CA 1
ATOM 711 C C . ASN A 1 89 ? -9.597 4.422 -1.296 1.00 91.62 89 ASN A C 1
ATOM 713 O O . ASN A 1 89 ? -10.455 4.589 -0.425 1.00 91.62 89 ASN A O 1
ATOM 717 N N . THR A 1 90 ? -9.251 3.203 -1.717 1.00 92.19 90 THR A N 1
ATOM 718 C CA . THR A 1 90 ? -9.838 1.973 -1.172 1.00 92.19 90 THR A CA 1
ATOM 719 C C . THR A 1 90 ? -9.467 1.773 0.291 1.00 92.19 90 THR A C 1
ATOM 721 O O . THR A 1 90 ? -10.355 1.479 1.091 1.00 92.19 90 THR A O 1
ATOM 724 N N . GLU A 1 91 ? -8.209 2.009 0.678 1.00 90.88 91 GLU A N 1
ATOM 725 C CA . GLU A 1 91 ? -7.782 1.908 2.078 1.00 90.88 91 GLU A CA 1
ATOM 726 C C . GLU A 1 91 ? -8.456 2.960 2.959 1.00 90.88 91 GLU A C 1
ATOM 728 O O . GLU A 1 91 ? -8.892 2.649 4.067 1.00 90.88 91 GLU A O 1
ATOM 733 N N . ARG A 1 92 ? -8.659 4.186 2.458 1.00 90.94 92 ARG A N 1
ATOM 734 C CA . ARG A 1 92 ? -9.419 5.208 3.194 1.00 90.94 92 ARG A CA 1
ATOM 735 C C . ARG A 1 92 ? -10.853 4.750 3.487 1.00 90.94 92 ARG A C 1
ATOM 737 O O . ARG A 1 92 ? -11.316 4.917 4.614 1.00 90.94 92 ARG A O 1
ATOM 744 N N . ASN A 1 93 ? -11.541 4.158 2.510 1.00 93.12 93 ASN A N 1
ATOM 745 C CA . ASN A 1 93 ? -12.900 3.629 2.695 1.00 93.12 93 ASN A CA 1
ATOM 746 C C . A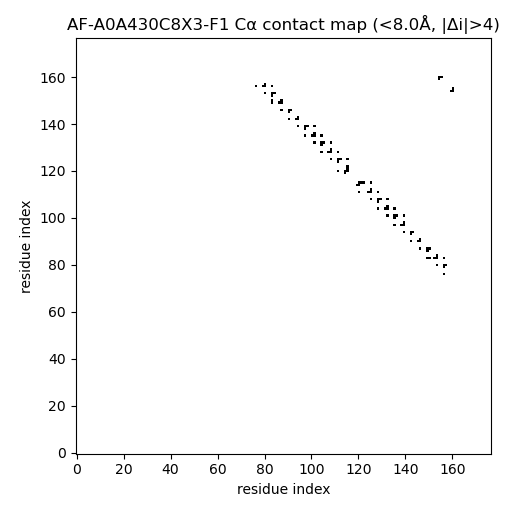SN A 1 93 ? -12.929 2.389 3.602 1.00 93.12 93 ASN A C 1
ATOM 748 O O . ASN A 1 93 ? -13.837 2.213 4.414 1.00 93.12 93 ASN A O 1
ATOM 752 N N . ARG A 1 94 ? -11.920 1.523 3.497 1.00 92.06 94 ARG A N 1
ATOM 753 C CA . ARG A 1 94 ? -11.772 0.353 4.366 1.00 92.06 94 ARG A CA 1
ATOM 754 C C . ARG A 1 94 ? -11.571 0.775 5.823 1.00 92.06 94 ARG A C 1
ATOM 756 O O . ARG A 1 94 ? -12.249 0.253 6.709 1.00 92.06 94 ARG A O 1
ATOM 763 N N . ARG A 1 95 ? -10.720 1.773 6.068 1.00 93.31 95 ARG A N 1
ATOM 764 C CA . ARG A 1 95 ? -10.456 2.338 7.395 1.00 93.31 95 ARG A CA 1
ATOM 765 C C . ARG A 1 95 ? -11.714 2.905 8.049 1.00 93.31 95 ARG A C 1
ATOM 767 O O . ARG A 1 95 ? -11.951 2.642 9.226 1.00 93.31 95 ARG A O 1
ATOM 774 N N . THR A 1 96 ? -12.542 3.654 7.316 1.00 93.81 96 THR A N 1
ATOM 775 C CA . THR A 1 96 ? -13.793 4.206 7.873 1.00 93.81 96 THR A CA 1
ATOM 776 C C . THR A 1 96 ? -14.775 3.102 8.266 1.00 93.81 96 THR A C 1
ATOM 778 O O . THR A 1 96 ? -15.356 3.163 9.350 1.00 93.81 96 THR A O 1
ATOM 781 N N . SER A 1 97 ? -14.906 2.055 7.447 1.00 93.56 97 SER A N 1
ATOM 782 C CA . SER A 1 97 ? -15.730 0.8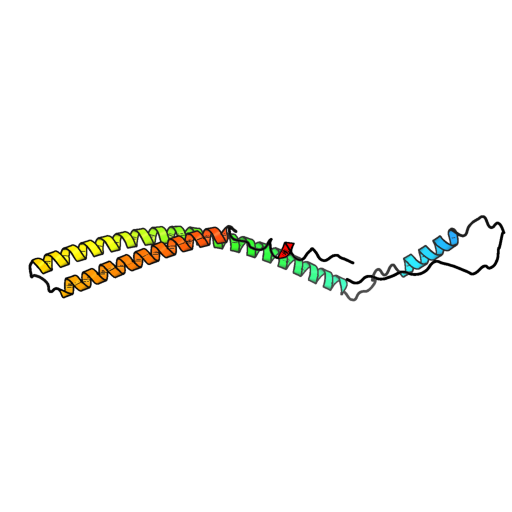87 7.778 1.00 93.56 97 SER A CA 1
ATOM 783 C C . SER A 1 97 ? -15.205 0.127 9.002 1.00 93.56 97 SER A C 1
ATOM 785 O O . SER A 1 97 ? -15.994 -0.301 9.845 1.00 93.56 97 SER A O 1
ATOM 787 N N . LEU A 1 98 ? -13.885 -0.042 9.125 1.00 93.25 98 LEU A N 1
ATOM 788 C CA . LEU A 1 98 ? -13.268 -0.713 10.273 1.00 93.25 98 LEU A CA 1
ATOM 789 C C . LEU A 1 98 ? -13.417 0.105 11.559 1.00 93.25 98 LEU A C 1
ATOM 791 O O . LEU A 1 98 ? -13.714 -0.463 12.607 1.00 93.25 98 LEU A O 1
ATOM 795 N N . ALA A 1 99 ? -13.293 1.431 11.479 1.00 93.88 99 ALA A N 1
ATOM 796 C CA . ALA A 1 99 ? -13.534 2.321 12.611 1.00 93.88 99 ALA A CA 1
ATOM 797 C C . ALA A 1 99 ? -14.986 2.223 13.113 1.00 93.88 99 ALA A C 1
ATOM 799 O O . ALA A 1 99 ? -15.220 2.149 14.321 1.00 93.88 99 ALA A O 1
ATOM 800 N N . ALA A 1 100 ? -15.962 2.148 12.200 1.00 94.44 100 ALA A N 1
ATOM 801 C CA . ALA A 1 100 ? -17.358 1.906 12.563 1.00 94.44 100 ALA A CA 1
ATOM 802 C C . ALA A 1 100 ? -17.536 0.539 13.255 1.00 94.44 100 ALA A C 1
ATOM 804 O O . ALA A 1 100 ? -18.128 0.466 14.331 1.00 94.44 100 ALA A O 1
ATOM 805 N N . SER A 1 101 ? -16.940 -0.524 12.702 1.00 92.81 101 SER A N 1
ATOM 806 C CA . SER A 1 101 ? -16.980 -1.871 13.292 1.00 92.81 101 SER A CA 1
ATOM 807 C C . SER A 1 101 ? -16.333 -1.944 14.681 1.00 92.81 101 SER A C 1
ATOM 809 O O . SER A 1 101 ? -16.805 -2.692 15.544 1.00 92.81 101 SER A O 1
ATOM 811 N N . ALA A 1 102 ? -15.255 -1.191 14.917 1.00 94.25 102 ALA A N 1
ATOM 812 C CA . ALA A 1 102 ? -14.625 -1.091 16.229 1.00 94.25 102 ALA A CA 1
ATOM 813 C C . ALA A 1 102 ? -15.566 -0.415 17.238 1.00 94.25 102 ALA A C 1
ATOM 815 O O . ALA A 1 102 ? -15.796 -0.964 18.316 1.00 94.25 102 ALA A O 1
ATOM 816 N N . SER A 1 103 ? -16.202 0.698 16.852 1.00 95.25 103 SER A N 1
ATOM 817 C CA . SER A 1 103 ? -17.190 1.383 17.696 1.00 95.25 103 SER A CA 1
ATOM 818 C C . SER A 1 103 ? -18.382 0.484 18.046 1.00 95.25 103 SER A C 1
ATOM 820 O O . SER A 1 103 ? -18.821 0.436 19.197 1.00 95.25 103 SER A O 1
ATOM 822 N N . ASP A 1 104 ? -18.889 -0.291 17.086 1.00 94.81 104 ASP A N 1
ATOM 823 C CA . ASP A 1 104 ? -19.986 -1.230 17.338 1.00 94.81 104 ASP A CA 1
ATOM 824 C C . ASP A 1 104 ? -19.575 -2.388 18.257 1.00 94.81 104 ASP A C 1
ATOM 826 O O . ASP A 1 104 ? -20.370 -2.828 19.096 1.00 94.81 104 ASP A O 1
ATOM 830 N N . SER A 1 105 ? -18.320 -2.834 18.171 1.00 94.31 105 SER A N 1
ATOM 831 C CA . SER A 1 105 ? -17.768 -3.849 19.076 1.00 94.31 105 SER A CA 1
ATOM 832 C C . SER A 1 105 ? -17.645 -3.318 20.508 1.00 94.31 105 SER A C 1
ATOM 834 O O . SER A 1 105 ? -17.992 -4.019 21.460 1.00 94.31 105 SER A O 1
ATOM 836 N N . GLU A 1 106 ? -17.241 -2.057 20.684 1.00 95.31 106 GLU A N 1
ATOM 837 C CA . GLU A 1 106 ? -17.204 -1.398 21.998 1.00 95.31 106 GLU A CA 1
ATOM 838 C C . GLU A 1 106 ? -18.604 -1.271 22.609 1.00 95.31 106 GLU A C 1
ATOM 840 O O . GLU A 1 106 ? -18.810 -1.565 23.791 1.00 95.31 106 GLU A O 1
ATOM 845 N N . ARG A 1 107 ? -19.610 -0.922 21.796 1.00 95.94 107 ARG A N 1
ATOM 846 C CA . ARG A 1 107 ? -21.019 -0.913 22.229 1.00 95.94 107 ARG A CA 1
ATOM 847 C C . ARG A 1 107 ? -21.498 -2.309 22.626 1.00 95.94 107 ARG A C 1
ATOM 849 O O . ARG A 1 107 ? -22.256 -2.452 23.588 1.00 95.94 107 ARG A O 1
ATOM 856 N N . ALA A 1 108 ? -21.081 -3.351 21.906 1.00 93.56 108 ALA A N 1
ATOM 857 C CA . ALA A 1 108 ? -21.394 -4.735 22.258 1.00 93.56 108 ALA A CA 1
ATOM 858 C C . ALA A 1 108 ? -20.763 -5.135 23.602 1.00 93.56 108 ALA A C 1
ATOM 860 O O . ALA A 1 108 ? -21.451 -5.712 24.445 1.00 93.56 108 ALA A O 1
ATOM 861 N N . LEU A 1 109 ? -19.508 -4.749 23.849 1.00 95.19 109 LEU A N 1
ATOM 862 C CA . LEU A 1 109 ? -18.838 -4.954 25.134 1.00 95.19 109 LEU A CA 1
ATOM 863 C C . LEU A 1 109 ? -19.543 -4.219 26.281 1.00 95.19 109 LEU A C 1
ATOM 865 O O . LEU A 1 109 ? -19.749 -4.801 27.351 1.00 95.19 109 LEU A O 1
ATOM 869 N N . ALA A 1 110 ? -19.961 -2.971 26.064 1.00 95.81 110 ALA A N 1
ATOM 870 C CA . ALA A 1 110 ? -20.715 -2.209 27.055 1.00 95.81 110 ALA A CA 1
ATOM 871 C C . ALA A 1 110 ? -22.027 -2.920 27.430 1.00 95.81 110 ALA A C 1
ATOM 873 O O . ALA A 1 110 ? -22.325 -3.076 28.618 1.00 95.81 110 ALA A O 1
ATOM 874 N N . ARG A 1 111 ? -22.765 -3.435 26.434 1.00 95.00 111 ARG A N 1
ATOM 875 C CA . ARG A 1 111 ? -23.992 -4.224 26.650 1.00 95.00 111 ARG A CA 1
ATOM 876 C C . ARG A 1 111 ? -23.719 -5.534 27.389 1.00 95.00 111 ARG A C 1
ATOM 878 O O . ARG A 1 111 ? -24.389 -5.817 28.378 1.00 95.00 111 ARG A O 1
ATOM 885 N N . ALA A 1 112 ? -22.712 -6.303 26.977 1.00 93.44 112 ALA A N 1
ATOM 886 C CA . ALA A 1 112 ? -22.333 -7.541 27.661 1.00 93.44 112 ALA A CA 1
ATOM 887 C C . ALA A 1 112 ? -21.957 -7.285 29.132 1.00 93.44 112 ALA A C 1
ATOM 889 O O . ALA A 1 112 ? -22.361 -8.027 30.025 1.00 93.44 112 ALA A O 1
ATOM 890 N N . SER A 1 113 ? -21.255 -6.181 29.399 1.00 93.69 113 SER A N 1
ATOM 891 C CA . SER A 1 113 ? -20.864 -5.767 30.750 1.00 93.69 113 SER A CA 1
ATOM 892 C C . SER A 1 113 ? -22.053 -5.340 31.616 1.00 93.69 113 SER A C 1
ATOM 894 O O . SER A 1 113 ? -22.017 -5.511 32.835 1.00 93.69 113 SER A O 1
ATOM 896 N N . GLN A 1 114 ? -23.099 -4.760 31.020 1.00 95.69 114 GLN A N 1
ATOM 897 C CA . GLN A 1 114 ? -24.352 -4.447 31.717 1.00 95.69 114 GLN A CA 1
ATOM 898 C C . GLN A 1 114 ? -25.129 -5.724 32.054 1.00 95.69 114 GLN A C 1
ATOM 900 O O . GLN A 1 114 ? -25.557 -5.892 33.193 1.00 95.69 114 GLN A O 1
ATOM 905 N N . LEU A 1 115 ? -25.249 -6.650 31.099 1.00 93.94 115 LEU A N 1
ATOM 906 C CA . LEU A 1 115 ? -25.931 -7.930 31.306 1.00 93.94 115 LEU A CA 1
ATOM 907 C C . LEU A 1 115 ? -25.235 -8.789 32.370 1.00 93.94 115 LEU A C 1
ATOM 909 O O . LEU A 1 115 ? -25.914 -9.423 33.174 1.00 93.94 115 LEU A O 1
ATOM 913 N N . TYR A 1 116 ? -23.897 -8.782 32.405 1.00 94.38 116 TYR A N 1
ATOM 914 C CA . TYR A 1 116 ? -23.120 -9.481 33.432 1.00 94.38 116 TYR A CA 1
ATOM 915 C C . TYR A 1 116 ? -23.374 -8.892 34.821 1.00 94.38 116 TYR A C 1
ATOM 917 O O . TYR A 1 116 ? -23.644 -9.628 35.765 1.00 94.38 116 TYR A O 1
ATOM 925 N N . ARG A 1 117 ? -23.369 -7.557 34.938 1.00 93.19 117 ARG A N 1
ATOM 926 C CA . ARG A 1 117 ? -23.711 -6.867 36.192 1.00 93.19 117 ARG A CA 1
ATOM 927 C C . ARG A 1 117 ? -25.141 -7.155 36.652 1.00 93.19 117 ARG A C 1
ATOM 929 O O . ARG A 1 117 ? -25.378 -7.214 37.851 1.00 93.19 117 ARG A O 1
ATOM 936 N N . GLY A 1 118 ? -26.069 -7.353 35.718 1.00 94.25 118 GLY A N 1
ATOM 937 C CA . GLY A 1 118 ? -27.437 -7.779 36.017 1.00 94.25 118 GLY A CA 1
ATOM 938 C C . GLY A 1 118 ? -27.593 -9.279 36.299 1.00 94.25 118 GLY A C 1
ATOM 939 O O . GLY A 1 118 ? -28.704 -9.717 36.573 1.00 94.25 118 GLY A O 1
ATOM 940 N N . GLY A 1 119 ? -26.526 -10.079 36.191 1.00 92.81 119 GLY A N 1
ATOM 941 C CA . GLY A 1 119 ? -26.571 -11.533 36.376 1.00 92.81 119 GLY A CA 1
ATOM 942 C C . GLY A 1 119 ? -27.267 -12.311 35.251 1.00 92.81 119 GLY A C 1
ATOM 943 O O . GLY A 1 119 ? -27.482 -13.510 35.394 1.00 92.81 119 GLY A O 1
ATOM 944 N N . LEU A 1 120 ? -27.609 -11.666 34.127 1.00 89.88 120 LEU A N 1
ATOM 945 C CA . LEU A 1 120 ? -28.311 -12.304 33.002 1.00 89.88 120 LEU A CA 1
ATOM 946 C C . LEU A 1 120 ? -27.384 -13.159 32.127 1.00 89.88 120 LEU A C 1
ATOM 948 O O . LEU A 1 120 ? -27.854 -13.993 31.357 1.00 89.88 120 LEU A O 1
ATOM 952 N N . VAL A 1 121 ? -26.071 -12.930 32.200 1.00 91.31 121 VAL A N 1
ATOM 953 C CA . VAL A 1 121 ? -25.064 -13.649 31.411 1.00 91.31 121 VAL A CA 1
ATOM 954 C C . VAL A 1 121 ? -23.821 -13.957 32.236 1.00 91.31 121 VAL A C 1
ATOM 956 O O . VAL A 1 121 ? -23.453 -13.201 33.132 1.00 91.31 121 VAL A O 1
ATOM 959 N N . GLY A 1 122 ? -23.134 -15.047 31.888 1.00 91.75 122 GLY A N 1
ATOM 960 C CA . GLY A 1 122 ? -21.842 -15.392 32.479 1.00 91.75 122 GLY A CA 1
ATOM 961 C C . GLY A 1 122 ? -20.708 -14.470 32.018 1.00 91.75 122 GLY A C 1
ATOM 962 O O . GLY A 1 122 ? -20.764 -13.879 30.937 1.00 91.75 122 GLY A O 1
ATOM 963 N N . TYR A 1 123 ? -19.635 -14.400 32.813 1.00 92.31 123 TYR A N 1
ATOM 964 C CA . TYR A 1 123 ? -18.447 -13.581 32.523 1.00 92.31 123 TYR A CA 1
ATOM 965 C C . TYR A 1 123 ? -17.786 -13.919 31.175 1.00 92.31 123 TYR A C 1
ATOM 967 O O . TYR A 1 123 ? -17.220 -13.044 30.522 1.00 92.31 123 TYR A O 1
ATOM 975 N N . LEU A 1 124 ? -17.924 -15.165 30.706 1.00 93.75 124 LEU A N 1
ATOM 976 C CA . LEU A 1 124 ? -17.416 -15.599 29.404 1.00 93.75 124 LEU A CA 1
ATOM 977 C C . LEU A 1 124 ? -17.939 -14.729 28.247 1.00 93.75 124 LEU A C 1
ATOM 979 O O . LEU A 1 124 ? -17.181 -14.423 27.332 1.00 93.75 124 LEU A O 1
ATOM 983 N N . ASN A 1 125 ? -19.188 -14.253 28.313 1.00 92.31 125 ASN A N 1
ATOM 984 C CA . ASN A 1 125 ? -19.744 -13.371 27.282 1.00 92.31 125 ASN A CA 1
ATOM 985 C C . ASN A 1 125 ? -19.045 -12.006 27.246 1.00 92.31 125 ASN A C 1
ATOM 987 O O . ASN A 1 125 ? -18.865 -11.431 26.174 1.00 92.31 125 ASN A O 1
ATOM 991 N N . VAL A 1 126 ? -18.609 -11.498 28.402 1.00 93.19 126 VAL A N 1
ATOM 992 C CA . VAL A 1 126 ? -17.823 -10.261 28.481 1.00 93.19 126 VAL A CA 1
ATOM 993 C C . VAL A 1 126 ? -16.442 -10.480 27.867 1.00 93.19 126 VAL A C 1
ATOM 995 O O . VAL A 1 126 ? -15.977 -9.633 27.110 1.00 93.19 126 VAL A O 1
ATOM 998 N N . LEU A 1 127 ? -15.809 -11.626 28.133 1.00 95.50 127 LEU A N 1
ATOM 999 C CA . LEU A 1 127 ? -14.494 -11.952 27.580 1.00 95.50 127 LEU A CA 1
ATOM 1000 C C . LEU A 1 127 ? -14.530 -12.118 26.053 1.00 95.50 127 LEU A C 1
ATOM 1002 O O . LEU A 1 127 ? -13.665 -11.588 25.361 1.00 95.50 127 LEU A O 1
ATOM 1006 N N . VAL A 1 128 ? -15.558 -12.785 25.515 1.00 94.69 128 VAL A N 1
ATOM 1007 C CA . VAL A 1 128 ? -15.775 -12.887 24.060 1.00 94.69 128 VAL A CA 1
ATOM 1008 C C . VAL A 1 128 ? -15.978 -11.499 23.446 1.00 94.69 128 VAL A C 1
ATOM 1010 O O . VAL A 1 128 ? -15.403 -11.200 22.399 1.00 94.69 128 VAL A O 1
ATOM 1013 N N . ALA A 1 129 ? -16.733 -10.619 24.111 1.00 93.50 129 ALA A N 1
ATOM 1014 C CA . ALA A 1 129 ? -16.911 -9.245 23.650 1.00 93.50 129 ALA A CA 1
ATOM 1015 C C . ALA A 1 129 ? -15.606 -8.426 23.710 1.00 93.50 129 ALA A C 1
ATOM 1017 O O . ALA A 1 129 ? -15.320 -7.679 22.777 1.00 93.50 129 ALA A O 1
ATOM 1018 N N . GLN A 1 130 ? -14.774 -8.595 24.745 1.00 94.88 130 GLN A N 1
ATOM 1019 C CA . GLN A 1 130 ? -13.441 -7.974 24.811 1.00 94.88 130 GLN A CA 1
ATOM 1020 C C . GLN A 1 130 ? -12.541 -8.476 23.681 1.00 94.88 130 GLN A C 1
ATOM 1022 O O . GLN A 1 130 ? -11.895 -7.678 23.005 1.00 94.88 130 GLN A O 1
ATOM 1027 N N . GLN A 1 131 ? -12.542 -9.785 23.416 1.00 95.50 131 GLN A N 1
ATOM 1028 C CA . GLN A 1 131 ? -11.786 -10.360 22.307 1.00 95.50 131 GLN A CA 1
ATOM 1029 C C . GLN A 1 131 ? -12.230 -9.782 20.955 1.00 95.50 131 GLN A C 1
ATOM 1031 O O . GLN A 1 131 ? -11.385 -9.516 20.100 1.00 95.50 131 GLN A O 1
ATOM 1036 N N . ALA A 1 132 ? -13.533 -9.561 20.757 1.00 93.62 132 ALA A N 1
ATOM 1037 C CA . ALA A 1 132 ? -14.055 -8.930 19.547 1.00 93.62 132 ALA A CA 1
ATOM 1038 C C . ALA A 1 132 ? -13.557 -7.483 19.384 1.00 93.62 132 ALA A C 1
ATOM 1040 O O . ALA A 1 132 ? -13.111 -7.121 18.296 1.00 93.62 132 ALA A O 1
ATOM 1041 N N . VAL A 1 133 ? -13.551 -6.688 20.464 1.00 94.88 133 VAL A N 1
ATOM 1042 C CA . VAL A 1 133 ? -12.995 -5.321 20.460 1.00 94.88 133 VAL A CA 1
ATOM 1043 C C . VAL A 1 133 ? -11.519 -5.333 20.073 1.00 94.88 133 VAL A C 1
ATOM 1045 O O . VAL A 1 133 ? -11.126 -4.600 19.168 1.00 94.88 133 VAL A O 1
ATOM 1048 N N . TYR A 1 134 ? -10.713 -6.206 20.682 1.00 95.88 134 TYR A N 1
ATOM 1049 C CA . TYR A 1 134 ? -9.289 -6.293 20.357 1.00 95.88 134 TYR A CA 1
ATOM 1050 C C . TYR A 1 134 ? -9.039 -6.680 18.897 1.00 95.88 134 TYR A C 1
ATOM 1052 O O . TYR A 1 134 ? -8.194 -6.073 18.248 1.00 95.88 134 TYR A O 1
ATOM 1060 N N . ARG A 1 135 ? -9.800 -7.633 18.342 1.00 95.06 135 ARG A N 1
ATOM 1061 C CA . ARG A 1 135 ? -9.688 -7.997 16.917 1.00 95.06 135 ARG A CA 1
ATOM 1062 C C . ARG A 1 135 ? -10.059 -6.841 15.986 1.00 95.06 135 ARG A C 1
ATOM 1064 O O . ARG A 1 135 ? -9.423 -6.668 14.946 1.00 95.06 135 ARG A O 1
ATOM 1071 N N . ALA A 1 136 ? -11.077 -6.059 16.344 1.00 93.88 136 ALA A N 1
ATOM 1072 C CA . ALA A 1 136 ? -11.486 -4.897 15.562 1.00 93.88 136 ALA A CA 1
ATOM 1073 C C . ALA A 1 136 ? -10.426 -3.782 15.604 1.00 93.88 136 ALA A C 1
ATOM 1075 O O . ALA A 1 136 ? -10.097 -3.213 14.565 1.00 93.88 136 ALA A O 1
ATOM 1076 N N . GLN A 1 137 ? -9.849 -3.515 16.780 1.00 93.81 137 GLN A N 1
ATOM 1077 C CA . GLN A 1 137 ? -8.764 -2.544 16.952 1.00 93.81 137 GLN A CA 1
ATOM 1078 C C . GLN A 1 137 ? -7.487 -2.968 16.215 1.00 93.81 137 GLN A C 1
ATOM 1080 O O . GLN A 1 137 ? -6.877 -2.145 15.539 1.00 93.81 137 GLN A O 1
ATOM 1085 N N . ASP A 1 138 ? -7.122 -4.250 16.277 1.00 95.44 138 ASP A N 1
ATOM 1086 C CA . ASP A 1 138 ? -5.983 -4.793 15.530 1.00 95.44 138 ASP A CA 1
ATOM 1087 C C . ASP A 1 138 ? -6.181 -4.642 14.012 1.00 95.44 138 ASP A C 1
ATOM 1089 O O . ASP A 1 138 ? -5.308 -4.144 13.304 1.00 95.44 138 ASP A O 1
ATOM 1093 N N . SER A 1 139 ? -7.380 -4.957 13.511 1.00 92.81 139 SER A N 1
ATOM 1094 C CA . SER A 1 139 ? -7.712 -4.780 12.090 1.00 92.81 139 SER A CA 1
ATOM 1095 C C . SER A 1 139 ? -7.642 -3.312 11.647 1.00 92.81 139 SER A C 1
ATOM 1097 O O . SER A 1 139 ? -7.212 -3.025 10.527 1.00 92.81 139 SER A O 1
ATOM 1099 N N . LEU A 1 140 ? -8.048 -2.377 12.515 1.00 93.19 140 LEU A N 1
ATOM 1100 C CA . LEU A 1 140 ? -7.930 -0.940 12.264 1.00 93.19 140 LEU A CA 1
ATOM 1101 C C . LEU A 1 140 ? -6.458 -0.504 12.206 1.00 93.19 140 LEU A C 1
ATOM 1103 O O . LEU A 1 140 ? -6.073 0.174 11.257 1.00 93.19 140 LEU A O 1
ATOM 1107 N N . ALA A 1 141 ? -5.627 -0.955 13.149 1.00 93.88 141 ALA A N 1
ATOM 1108 C CA . ALA A 1 141 ? -4.193 -0.660 13.163 1.00 93.88 141 ALA A CA 1
ATOM 1109 C C . ALA A 1 141 ? -3.470 -1.207 11.917 1.00 93.88 141 ALA A C 1
ATOM 1111 O O . ALA A 1 141 ? -2.619 -0.530 11.338 1.00 93.88 141 ALA A O 1
ATOM 1112 N N . GLN A 1 142 ? -3.843 -2.402 11.447 1.00 93.81 142 GLN A N 1
ATOM 1113 C CA . GLN A 1 142 ? -3.332 -2.951 10.187 1.00 93.81 142 GLN A CA 1
ATOM 1114 C C . GLN A 1 142 ? -3.737 -2.096 8.974 1.00 93.81 142 GLN A C 1
ATOM 1116 O O . GLN A 1 142 ? -2.937 -1.915 8.057 1.00 93.81 142 GLN A O 1
ATOM 1121 N N . SER A 1 143 ? -4.958 -1.549 8.960 1.00 92.88 143 SER A N 1
ATOM 1122 C CA . SER A 1 143 ? -5.405 -0.637 7.896 1.00 92.88 143 SER A CA 1
ATOM 1123 C C . SER A 1 143 ? -4.665 0.704 7.941 1.00 92.88 143 SER A C 1
ATOM 1125 O O . SER A 1 143 ? -4.286 1.220 6.892 1.00 92.88 143 SER A O 1
ATOM 1127 N N . ASP A 1 144 ? -4.372 1.233 9.131 1.00 91.25 144 ASP A N 1
ATOM 1128 C CA . ASP A 1 144 ? -3.542 2.435 9.287 1.00 91.25 144 ASP A CA 1
ATOM 1129 C C . ASP A 1 144 ? -2.125 2.211 8.728 1.00 91.25 144 ASP A C 1
ATOM 1131 O O . ASP A 1 144 ? -1.595 3.052 7.994 1.00 91.25 144 ASP A O 1
ATOM 1135 N N . LEU A 1 145 ? -1.528 1.046 9.007 1.00 92.94 145 LEU A N 1
ATOM 1136 C CA . LEU A 1 145 ? -0.240 0.658 8.430 1.00 92.94 145 LEU A CA 1
ATOM 1137 C C . LEU A 1 145 ? -0.309 0.576 6.897 1.00 92.94 145 LEU A C 1
ATOM 1139 O O . LEU A 1 145 ? 0.560 1.126 6.217 1.00 92.94 145 LEU A O 1
ATOM 1143 N N . ALA A 1 146 ? -1.345 -0.065 6.351 1.00 90.44 146 ALA A N 1
ATOM 1144 C CA . ALA A 1 146 ? -1.551 -0.174 4.907 1.00 90.44 146 ALA A CA 1
ATOM 1145 C C . ALA A 1 146 ? -1.711 1.207 4.244 1.00 90.44 146 ALA A C 1
ATOM 1147 O O . ALA A 1 146 ? -1.138 1.462 3.183 1.00 90.44 146 ALA A O 1
ATOM 1148 N N . GLN A 1 147 ? -2.402 2.145 4.899 1.00 89.88 147 GLN A N 1
ATOM 1149 C CA . GLN A 1 147 ? -2.541 3.517 4.415 1.00 89.88 147 GL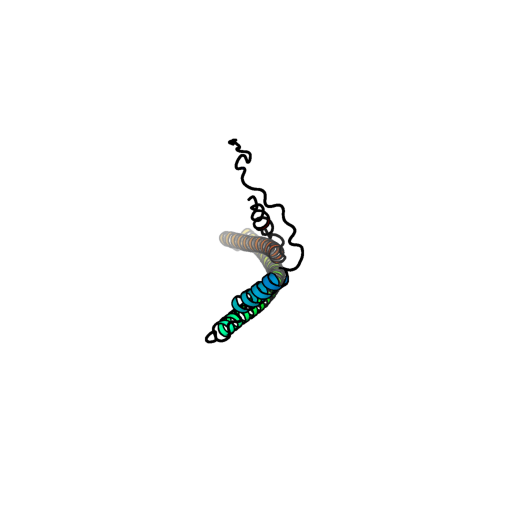N A CA 1
ATOM 1150 C C . GLN A 1 147 ? -1.179 4.227 4.321 1.00 89.88 147 GLN A C 1
ATOM 1152 O O . GLN A 1 147 ? -0.878 4.868 3.308 1.00 89.88 147 GLN A O 1
ATOM 1157 N N . ILE A 1 148 ? -0.320 4.087 5.333 1.00 89.75 148 ILE A N 1
ATOM 1158 C CA . ILE A 1 148 ? 1.034 4.664 5.308 1.00 89.75 148 ILE A CA 1
ATOM 1159 C C . ILE A 1 148 ? 1.864 4.030 4.186 1.00 89.75 148 ILE A C 1
ATOM 1161 O O . ILE A 1 148 ? 2.500 4.743 3.408 1.00 89.75 148 ILE A O 1
ATOM 1165 N N . GLN A 1 149 ? 1.812 2.704 4.044 1.00 90.19 149 GLN A N 1
ATOM 1166 C CA . GLN A 1 149 ? 2.512 1.985 2.976 1.00 90.19 149 GLN A CA 1
ATOM 1167 C C . GLN A 1 149 ? 2.050 2.424 1.583 1.00 90.19 149 GLN A C 1
ATOM 1169 O O . GLN A 1 149 ? 2.890 2.649 0.714 1.00 90.19 149 GLN A O 1
ATOM 1174 N N . SER A 1 150 ? 0.744 2.618 1.378 1.00 87.88 150 SER A N 1
ATOM 1175 C CA . SER A 1 150 ? 0.195 3.116 0.109 1.00 87.88 150 SER A CA 1
ATOM 1176 C C . SER A 1 150 ? 0.696 4.527 -0.225 1.00 87.88 150 SER A C 1
ATOM 1178 O O . SER A 1 150 ? 1.022 4.821 -1.373 1.00 87.88 150 SER A O 1
ATOM 1180 N N . THR A 1 151 ? 0.869 5.373 0.794 1.00 86.56 151 THR A N 1
ATOM 1181 C CA . THR A 1 151 ? 1.427 6.721 0.636 1.00 86.56 151 THR A CA 1
ATOM 1182 C C . THR A 1 151 ? 2.904 6.658 0.234 1.00 86.56 151 THR A C 1
ATOM 1184 O O . THR A 1 151 ? 3.322 7.343 -0.696 1.00 86.56 151 THR A O 1
ATOM 1187 N N . ILE A 1 152 ? 3.696 5.795 0.880 1.00 89.44 152 ILE A N 1
ATOM 1188 C CA . ILE A 1 152 ? 5.107 5.570 0.523 1.00 89.44 152 ILE A CA 1
ATOM 1189 C C . ILE A 1 152 ? 5.226 5.005 -0.899 1.00 89.44 152 ILE A C 1
ATOM 1191 O O . ILE A 1 152 ? 6.091 5.434 -1.663 1.00 89.44 152 ILE A O 1
ATOM 1195 N N . ALA A 1 153 ? 4.353 4.066 -1.272 1.00 85.69 153 ALA A N 1
ATOM 1196 C CA . ALA A 1 153 ? 4.315 3.493 -2.612 1.00 85.69 153 ALA A CA 1
ATOM 1197 C C . ALA A 1 153 ? 4.037 4.571 -3.667 1.00 85.69 153 ALA A C 1
ATOM 1199 O O . ALA A 1 153 ? 4.784 4.657 -4.639 1.00 85.69 153 ALA A O 1
ATOM 1200 N N . LEU A 1 154 ? 3.064 5.459 -3.431 1.00 86.00 154 LEU A N 1
ATOM 1201 C CA . LEU A 1 154 ? 2.810 6.606 -4.304 1.00 86.00 154 LEU A CA 1
ATOM 1202 C C . LEU A 1 154 ? 4.072 7.467 -4.474 1.00 86.00 154 LEU A C 1
ATOM 1204 O O . LEU A 1 154 ? 4.499 7.712 -5.601 1.00 86.00 154 LEU A O 1
ATOM 1208 N N . PHE A 1 155 ? 4.732 7.850 -3.377 1.00 86.62 155 PHE A N 1
ATOM 1209 C CA . PHE A 1 155 ? 5.989 8.608 -3.447 1.00 86.62 155 PHE A CA 1
ATOM 1210 C C . PHE A 1 155 ? 7.079 7.889 -4.253 1.00 86.62 155 PHE A C 1
ATOM 1212 O O . PHE A 1 155 ? 7.807 8.528 -5.016 1.00 86.62 155 PHE A O 1
ATOM 1219 N N . LYS A 1 156 ? 7.178 6.562 -4.129 1.00 85.31 156 LYS A N 1
ATOM 1220 C CA . LYS A 1 156 ? 8.131 5.750 -4.891 1.00 85.31 156 LYS A CA 1
ATOM 1221 C C . LYS A 1 156 ? 7.797 5.725 -6.387 1.00 85.31 156 LYS A C 1
ATOM 1223 O O . LYS A 1 156 ? 8.708 5.883 -7.196 1.00 85.31 156 LYS A O 1
ATOM 1228 N N . THR A 1 157 ? 6.522 5.573 -6.756 1.00 82.88 157 THR A N 1
ATOM 1229 C CA . THR A 1 157 ? 6.078 5.556 -8.168 1.00 82.88 157 THR A CA 1
ATOM 1230 C C . THR A 1 157 ? 6.311 6.889 -8.878 1.00 82.88 157 THR A C 1
ATOM 1232 O O . THR A 1 157 ? 6.677 6.904 -10.047 1.00 82.88 157 THR A O 1
ATOM 1235 N N . LEU A 1 158 ? 6.208 8.009 -8.156 1.00 83.31 158 LEU A N 1
ATOM 1236 C CA . LEU A 1 158 ? 6.482 9.348 -8.690 1.00 83.31 158 LEU A CA 1
ATOM 1237 C C . LEU A 1 158 ? 7.984 9.657 -8.838 1.00 83.31 158 LEU A C 1
ATOM 1239 O O . LEU A 1 158 ? 8.349 10.762 -9.232 1.00 83.31 158 LEU A O 1
ATOM 1243 N N . GLY A 1 159 ? 8.867 8.703 -8.527 1.00 78.56 159 GLY A N 1
ATOM 1244 C CA . GLY A 1 159 ? 10.315 8.867 -8.662 1.00 78.56 159 GLY A CA 1
ATOM 1245 C C . GLY A 1 159 ? 11.003 9.481 -7.440 1.00 78.56 159 GLY A C 1
ATOM 1246 O O . GLY A 1 159 ? 12.177 9.832 -7.523 1.00 78.56 159 GLY A O 1
ATOM 1247 N N . GLY A 1 160 ? 10.327 9.558 -6.286 1.00 72.25 160 GLY A N 1
ATOM 1248 C CA . GLY A 1 160 ? 10.849 10.142 -5.040 1.00 72.25 160 GLY A CA 1
ATOM 1249 C C . GLY A 1 160 ? 12.022 9.398 -4.384 1.00 72.25 160 GLY A C 1
ATOM 1250 O O . GLY A 1 160 ? 12.410 9.730 -3.269 1.00 72.25 160 GLY A O 1
ATOM 1251 N N . GLY A 1 161 ? 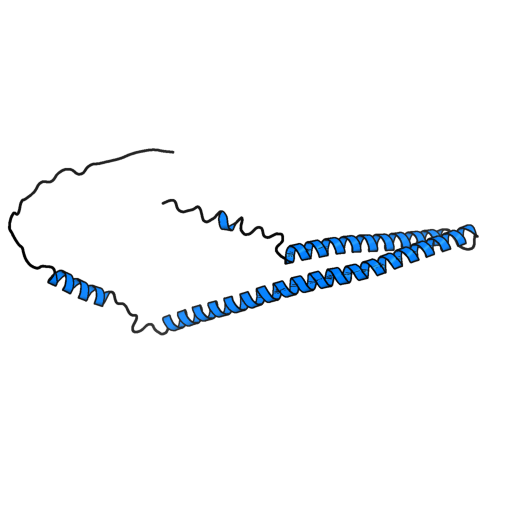12.597 8.394 -5.046 1.00 63.84 161 GLY A N 1
ATOM 1252 C CA . GLY A 1 161 ? 13.701 7.600 -4.519 1.00 63.84 161 GLY A CA 1
ATOM 1253 C C . GLY A 1 161 ? 14.544 6.962 -5.610 1.00 63.84 161 GLY A C 1
ATOM 1254 O O . GLY A 1 161 ? 14.778 5.765 -5.540 1.00 63.84 161 GLY A O 1
ATOM 1255 N N . ALA A 1 162 ? 14.957 7.717 -6.628 1.00 57.78 162 ALA A N 1
ATOM 1256 C CA . ALA A 1 162 ? 15.867 7.236 -7.667 1.00 57.78 162 ALA A CA 1
ATOM 1257 C C . ALA A 1 162 ? 17.356 7.406 -7.263 1.00 57.78 162 ALA A C 1
ATOM 1259 O O . ALA A 1 162 ? 17.915 8.487 -7.468 1.00 57.78 162 ALA A O 1
ATOM 1260 N N . PRO A 1 163 ? 18.051 6.379 -6.722 1.00 56.12 163 PRO A N 1
ATOM 1261 C CA . PRO A 1 163 ? 19.509 6.326 -6.682 1.00 56.12 163 PRO A CA 1
ATOM 1262 C C . PRO A 1 163 ? 20.040 5.773 -8.010 1.00 56.12 163 PRO A C 1
ATOM 1264 O O . PRO A 1 163 ? 20.442 4.621 -8.105 1.00 56.12 163 PRO A O 1
ATOM 1267 N N . ASN A 1 164 ? 20.025 6.571 -9.075 1.00 54.78 164 ASN A N 1
ATOM 1268 C CA . ASN A 1 164 ? 20.596 6.125 -10.355 1.00 54.78 164 ASN A CA 1
ATOM 1269 C C . ASN A 1 164 ? 21.168 7.245 -11.234 1.00 54.78 164 ASN A C 1
ATOM 1271 O O . ASN A 1 164 ? 21.639 6.979 -12.338 1.00 54.78 164 ASN A O 1
ATOM 1275 N N . CYS A 1 165 ? 21.293 8.458 -10.692 1.00 52.59 165 CYS A N 1
ATOM 1276 C CA . CYS A 1 165 ? 22.347 9.382 -11.124 1.00 52.59 165 CYS A CA 1
ATOM 1277 C C . CYS A 1 165 ? 23.652 9.190 -10.325 1.00 52.59 165 CYS A C 1
ATOM 1279 O O . CYS A 1 165 ? 24.701 9.630 -10.777 1.00 52.59 165 CYS A O 1
ATOM 1281 N N . ALA A 1 166 ? 23.623 8.504 -9.174 1.00 52.19 166 ALA A N 1
ATOM 1282 C CA . ALA A 1 166 ? 24.821 8.303 -8.352 1.00 52.19 166 ALA A CA 1
ATOM 1283 C C . ALA A 1 166 ? 25.788 7.257 -8.945 1.00 52.19 166 ALA A C 1
ATOM 1285 O O . ALA A 1 166 ? 26.993 7.480 -8.956 1.00 52.19 166 ALA A O 1
ATOM 1286 N N . GLU A 1 167 ? 25.279 6.152 -9.505 1.00 55.59 167 GLU A N 1
ATOM 1287 C CA . GLU A 1 167 ? 26.135 5.062 -10.006 1.00 55.59 167 GLU A CA 1
ATOM 1288 C C . GLU A 1 167 ? 26.667 5.308 -11.432 1.00 55.59 167 GLU A C 1
ATOM 1290 O O . GLU A 1 167 ? 27.772 4.887 -11.766 1.00 55.59 167 GLU A O 1
ATOM 1295 N N . LYS A 1 168 ? 25.950 6.081 -12.267 1.00 47.38 168 LYS A N 1
ATOM 1296 C CA . LYS A 1 168 ? 26.426 6.461 -13.615 1.00 47.38 168 LYS A CA 1
ATOM 1297 C C . LYS A 1 168 ? 27.404 7.641 -13.629 1.00 47.38 168 LYS A C 1
ATOM 1299 O O . LYS A 1 168 ? 28.235 7.691 -14.528 1.00 47.38 168 LYS A O 1
ATOM 1304 N N . CYS A 1 169 ? 27.364 8.542 -12.645 1.00 48.31 169 CYS A N 1
ATOM 1305 C CA . CYS A 1 169 ? 28.323 9.653 -12.549 1.00 48.31 169 CYS A CA 1
ATOM 1306 C C . CYS A 1 169 ? 29.670 9.260 -11.916 1.00 48.31 169 CYS A C 1
ATOM 1308 O O . CYS A 1 169 ? 30.594 10.064 -11.931 1.00 48.31 169 CYS A O 1
ATOM 1310 N N . SER A 1 170 ? 29.804 8.039 -11.385 1.00 51.59 170 SER A N 1
ATOM 1311 C CA . SER A 1 170 ? 31.075 7.531 -10.847 1.00 51.59 170 SER A CA 1
ATOM 1312 C C . SER A 1 170 ? 31.952 6.842 -11.898 1.00 51.59 170 SER A C 1
ATOM 1314 O O . SER A 1 170 ? 33.135 6.648 -11.645 1.00 51.59 170 SER A O 1
ATOM 1316 N N . ASN A 1 171 ? 31.397 6.432 -13.044 1.00 60.69 171 ASN A N 1
ATOM 1317 C CA . ASN A 1 171 ? 32.077 5.512 -13.966 1.00 60.69 171 ASN A CA 1
ATOM 1318 C C . ASN A 1 171 ? 32.552 6.171 -15.276 1.00 60.69 171 ASN A C 1
ATOM 1320 O O . ASN A 1 171 ? 32.890 5.475 -16.229 1.00 60.69 171 ASN A O 1
ATOM 1324 N N . SER A 1 172 ? 32.553 7.509 -15.344 1.00 57.31 172 SER A N 1
ATOM 1325 C CA . SER A 1 172 ? 33.089 8.274 -16.481 1.00 57.31 172 SER A CA 1
ATOM 1326 C C . SER A 1 172 ? 34.377 9.047 -16.167 1.00 57.31 172 SER A C 1
ATOM 1328 O O . SER A 1 172 ? 34.873 9.742 -17.047 1.00 57.31 172 SER A O 1
ATOM 1330 N N . ASP A 1 173 ? 34.935 8.922 -14.956 1.00 57.50 173 ASP A N 1
ATOM 1331 C CA . ASP A 1 173 ? 36.254 9.469 -14.593 1.00 57.50 173 ASP A CA 1
ATOM 1332 C C . ASP A 1 173 ? 37.331 8.388 -14.775 1.00 57.50 173 ASP A C 1
ATOM 1334 O O . ASP A 1 173 ? 37.868 7.807 -13.836 1.00 57.50 173 ASP A O 1
ATOM 1338 N N . GLY A 1 174 ? 37.529 8.010 -16.034 1.00 55.06 174 GLY A N 1
ATOM 1339 C CA . GLY A 1 174 ? 38.406 6.921 -16.450 1.00 55.06 174 GLY A CA 1
ATOM 1340 C C . GLY A 1 174 ? 38.985 7.178 -17.834 1.00 55.06 174 GLY A C 1
ATOM 1341 O O . GLY A 1 174 ? 39.021 6.279 -18.666 1.00 55.06 174 GLY A O 1
ATOM 1342 N N . THR A 1 175 ? 39.394 8.418 -18.097 1.00 52.31 175 THR A N 1
ATOM 1343 C CA . THR A 1 175 ? 40.344 8.742 -19.165 1.00 52.31 175 THR A CA 1
ATOM 1344 C C . THR A 1 175 ? 41.575 9.357 -18.526 1.00 52.31 175 THR A C 1
ATOM 1346 O O . THR A 1 175 ? 41.642 10.569 -18.330 1.00 52.31 175 THR A O 1
ATOM 1349 N N . VAL A 1 176 ? 42.544 8.506 -18.205 1.00 50.72 176 VAL A N 1
ATOM 1350 C CA . VAL A 1 176 ? 43.941 8.925 -18.133 1.00 50.72 176 VAL A CA 1
ATOM 1351 C C . VAL A 1 176 ? 44.759 7.897 -18.904 1.00 50.72 176 VAL A C 1
ATOM 1353 O O . VAL A 1 176 ? 45.202 6.896 -18.351 1.00 50.72 176 VAL A O 1
ATOM 1356 N N . GLU A 1 177 ? 44.883 8.141 -20.204 1.00 39.78 177 GLU A N 1
ATOM 1357 C CA . GLU A 1 177 ? 46.102 7.894 -20.978 1.00 39.78 177 GLU A CA 1
ATOM 1358 C C . GLU A 1 177 ? 46.256 9.032 -21.989 1.00 39.78 177 GLU A C 1
ATOM 1360 O O . GLU A 1 177 ? 45.248 9.366 -22.659 1.00 39.78 177 GLU A O 1
#

Nearest PDB structures (foldseek):
  5iuy-assembly1_A  TM=8.961E-01  e=4.930E-04  Pseudomonas aeruginosa PAO1
  5azs-assembly1_B  TM=9.114E-01  e=6.255E-04  Pseudomonas aeruginosa PAO1
  5azs-assembly1_C  TM=9.034E-01  e=6.255E-04  Pseudomonas aeruginosa PAO1
  4tko-assembly1_B  TM=5.778E-01  e=1.891E-01  Aquifex aeolicus VF5
  6ixg-assembly2_B  TM=2.753E-01  e=4.349E-01  Homo sapiens

Mean predicted aligned error: 16.34 Å

pLDDT: mean 78.54, std 18.65, range [35.41, 97.19]

Organism: Sphingobium yanoikuyae (NCBI:txid13690)